Protein AF-A0AA38GZP7-F1 (afdb_monomer_lite)

Secondary structure (DSSP, 8-state):
-HHHHHT--------B--SSS-PBP----------S-EEEEEEEES---HHHHHHHHHHHHHTS-SSPPSS-HHHHHHHHTT-B-TT-PBPPS-EEEEEEEEE-STT-SEE-HHHHHHHHHHHHHHS-SS----TTTEEEEEEE-TT-EETTBTTTBS-EEEE--HHHHSS--EEEEE--HHHH-TT-

Structure (mmCIF, N/CA/C/O backbone):
data_AF-A0AA38GZP7-F1
#
_entry.id   AF-A0AA38GZP7-F1
#
loop_
_atom_site.group_PDB
_atom_site.id
_atom_site.type_symbol
_atom_site.label_atom_id
_atom_site.label_alt_id
_atom_site.label_comp_id
_atom_site.label_asym_id
_atom_site.label_entity_id
_atom_site.label_seq_id
_atom_site.pdbx_PDB_ins_code
_atom_site.Cartn_x
_atom_site.Cartn_y
_atom_site.Cartn_z
_atom_site.occupancy
_atom_site.B_iso_or_equiv
_atom_site.auth_seq_id
_atom_site.auth_comp_id
_atom_site.auth_asym_id
_atom_site.auth_atom_id
_atom_site.pdbx_PDB_model_num
ATOM 1 N N . VAL A 1 1 ? 6.590 -0.208 5.709 1.00 33.38 1 VAL A N 1
ATOM 2 C CA . VAL A 1 1 ? 5.276 -0.502 6.345 1.00 33.38 1 VAL A CA 1
ATOM 3 C C . VAL A 1 1 ? 5.010 0.423 7.527 1.00 33.38 1 VAL A C 1
ATOM 5 O O . VAL A 1 1 ? 4.013 1.123 7.499 1.00 33.38 1 VAL A O 1
ATOM 8 N N . TRP A 1 2 ? 5.918 0.527 8.503 1.00 25.00 2 TRP A N 1
ATOM 9 C CA . TRP A 1 2 ? 5.788 1.461 9.636 1.00 25.00 2 TRP A CA 1
ATOM 10 C C . TRP A 1 2 ? 5.596 2.936 9.229 1.00 25.00 2 TRP A C 1
ATOM 12 O O . TRP A 1 2 ? 4.743 3.620 9.783 1.00 25.00 2 TRP A O 1
ATOM 22 N N . THR A 1 3 ? 6.296 3.403 8.193 1.00 29.34 3 THR A N 1
ATOM 23 C CA . THR A 1 3 ? 6.154 4.755 7.612 1.00 29.34 3 THR A CA 1
ATOM 24 C C . THR A 1 3 ? 4.902 4.946 6.757 1.00 29.34 3 THR A C 1
ATOM 26 O O . THR A 1 3 ? 4.406 6.062 6.633 1.00 29.34 3 THR A O 1
ATOM 29 N N . PHE A 1 4 ? 4.336 3.865 6.214 1.00 33.84 4 PHE A N 1
ATOM 30 C CA . PHE A 1 4 ? 3.089 3.929 5.449 1.00 33.84 4 PHE A CA 1
ATOM 31 C C . PHE A 1 4 ? 1.923 4.371 6.332 1.00 33.84 4 PHE A C 1
ATOM 33 O O . PHE A 1 4 ? 1.061 5.132 5.911 1.00 33.84 4 PHE A O 1
ATOM 40 N N . PHE A 1 5 ? 1.968 3.945 7.593 1.00 34.72 5 PHE A N 1
ATOM 41 C CA . PHE A 1 5 ? 0.988 4.284 8.606 1.00 34.72 5 PHE A CA 1
ATOM 42 C C . PHE A 1 5 ? 1.241 5.615 9.328 1.00 34.72 5 PHE A C 1
ATOM 44 O O . PHE A 1 5 ? 0.329 6.175 9.933 1.00 34.72 5 PHE A O 1
ATOM 51 N N . GLN A 1 6 ? 2.462 6.149 9.243 1.00 31.92 6 GLN A N 1
ATOM 52 C CA . GLN A 1 6 ? 2.796 7.475 9.770 1.00 31.92 6 GLN A CA 1
ATOM 53 C C . GLN A 1 6 ? 2.376 8.608 8.825 1.00 31.92 6 GLN A C 1
ATOM 55 O O . GLN A 1 6 ? 2.119 9.705 9.305 1.00 31.92 6 GLN A O 1
ATOM 60 N N . ASN A 1 7 ? 2.197 8.320 7.532 1.00 28.78 7 ASN A N 1
ATOM 61 C CA . ASN A 1 7 ? 1.679 9.266 6.538 1.00 28.78 7 ASN A CA 1
ATOM 62 C C . ASN A 1 7 ? 0.145 9.195 6.363 1.00 28.78 7 ASN A C 1
ATOM 64 O O . ASN A 1 7 ? -0.384 9.631 5.338 1.00 28.78 7 ASN A O 1
ATOM 68 N N . PHE A 1 8 ? -0.582 8.668 7.361 1.00 33.81 8 PHE A N 1
ATOM 69 C CA . PHE A 1 8 ? -2.034 8.867 7.488 1.00 33.81 8 PHE A CA 1
ATOM 70 C C . PHE A 1 8 ? -2.283 10.269 8.012 1.00 33.81 8 PHE A C 1
ATOM 72 O O . PHE A 1 8 ? -2.612 10.506 9.176 1.00 33.81 8 PHE A O 1
ATOM 79 N N . ASP A 1 9 ? -2.060 11.211 7.122 1.00 33.09 9 ASP A N 1
ATOM 80 C CA . ASP A 1 9 ? -2.298 12.593 7.404 1.00 33.09 9 ASP A CA 1
ATOM 81 C C . ASP A 1 9 ? -3.789 12.882 7.195 1.00 33.09 9 ASP A C 1
ATOM 83 O O . ASP A 1 9 ? -4.351 12.678 6.119 1.00 33.09 9 ASP A O 1
ATOM 87 N N . HIS A 1 10 ? -4.382 13.393 8.279 1.00 45.69 10 HIS A N 1
ATOM 88 C CA . HIS A 1 10 ? -5.507 14.325 8.296 1.00 45.69 10 HIS A CA 1
ATOM 89 C C . HIS A 1 10 ? -6.938 13.843 8.580 1.00 45.69 10 HIS A C 1
ATOM 91 O O . HIS A 1 10 ? -7.855 14.039 7.784 1.00 45.69 10 HIS A O 1
ATOM 97 N N . CYS A 1 11 ? -7.170 13.448 9.841 1.00 38.03 11 CYS A N 1
ATOM 98 C CA . CYS A 1 11 ? -8.402 13.783 10.558 1.00 38.03 11 CYS A CA 1
ATOM 99 C C . CYS A 1 11 ? -8.223 13.908 12.089 1.00 38.03 11 CYS A C 1
ATOM 101 O O . CYS A 1 11 ? -7.552 13.116 12.738 1.00 38.03 11 CYS A O 1
ATOM 103 N N . GLY A 1 12 ? -8.894 14.912 12.658 1.00 37.28 12 GLY A N 1
ATOM 104 C CA . GLY A 1 12 ? -9.071 15.117 14.094 1.00 37.28 12 GLY A CA 1
ATOM 105 C C . GLY A 1 12 ? -8.182 16.209 14.699 1.00 37.28 12 GLY A C 1
ATOM 106 O O . GLY A 1 12 ? -6.976 16.260 14.475 1.00 37.28 12 GLY A O 1
ATOM 107 N N . ARG A 1 13 ? -8.778 17.083 15.525 1.00 38.91 13 ARG A N 1
ATOM 108 C CA . ARG A 1 13 ? -8.020 17.870 16.510 1.00 38.91 13 ARG A CA 1
ATOM 109 C C . ARG A 1 13 ? -7.558 16.909 17.599 1.00 38.91 13 ARG A C 1
ATOM 111 O O . ARG A 1 13 ? -8.211 16.791 18.630 1.00 38.91 13 ARG A O 1
ATOM 118 N N . PHE A 1 14 ? -6.467 16.202 17.352 1.00 43.34 14 PHE A N 1
ATOM 119 C CA . PHE A 1 14 ? -5.842 15.363 18.360 1.00 43.34 14 PHE A CA 1
ATOM 120 C C . PHE A 1 14 ? -4.418 15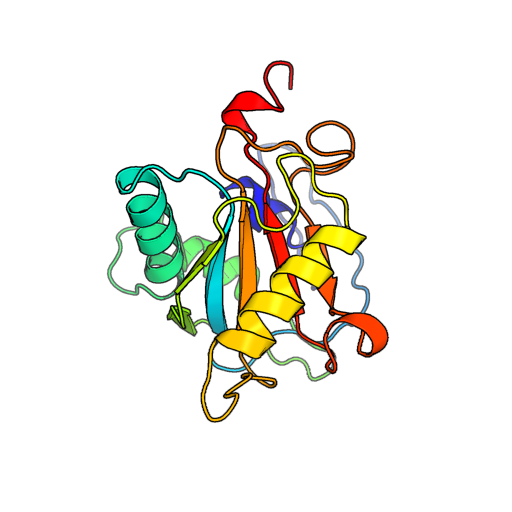.829 18.595 1.00 43.34 14 PHE A C 1
ATOM 122 O O . PHE A 1 14 ? -3.575 15.842 17.704 1.00 43.34 14 PHE A O 1
ATOM 129 N N . PHE A 1 15 ? -4.178 16.229 19.835 1.00 41.22 15 PHE A N 1
ATOM 130 C CA . PHE A 1 15 ? -2.858 16.491 20.363 1.00 41.22 15 PHE A CA 1
ATOM 131 C C . PHE A 1 15 ? -2.116 15.153 20.459 1.00 41.22 15 PHE A C 1
ATOM 133 O O . PHE A 1 15 ? -2.367 14.362 21.367 1.00 41.22 15 PHE A O 1
ATOM 140 N N . LYS A 1 16 ? -1.231 14.864 19.502 1.00 43.03 16 LYS A N 1
ATOM 141 C CA . LYS A 1 16 ? -0.377 13.674 19.552 1.00 43.03 16 LYS A CA 1
ATOM 142 C C . LYS A 1 16 ? 0.976 14.060 20.142 1.00 43.03 16 LYS A C 1
ATOM 144 O O . LYS A 1 16 ? 1.674 14.894 19.574 1.00 43.03 16 LYS A O 1
ATOM 149 N N . LYS A 1 17 ? 1.351 13.441 21.265 1.00 35.81 17 LYS A N 1
ATOM 150 C CA . LYS A 1 17 ? 2.723 13.489 21.784 1.00 35.81 17 LYS A CA 1
ATOM 151 C C . LYS A 1 17 ? 3.547 12.473 20.991 1.00 35.81 17 LYS A C 1
ATOM 153 O O . LYS A 1 17 ? 3.380 11.268 21.178 1.00 35.81 17 LYS A O 1
ATOM 158 N N . ILE A 1 18 ? 4.361 12.938 20.049 1.00 41.75 18 ILE A N 1
ATOM 159 C CA . ILE A 1 18 ? 5.283 12.084 19.288 1.00 41.75 18 ILE A CA 1
ATOM 160 C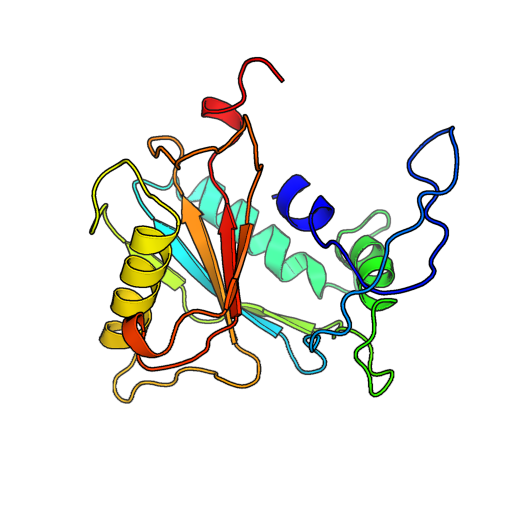 C . ILE A 1 18 ? 6.673 12.289 19.895 1.00 41.75 18 ILE A C 1
ATOM 162 O O . ILE A 1 18 ? 7.461 13.088 19.412 1.00 41.75 18 ILE A O 1
ATOM 166 N N . GLY A 1 19 ? 6.953 11.598 21.002 1.00 48.72 19 GLY A N 1
ATOM 167 C CA . GLY A 1 19 ? 8.227 11.721 21.719 1.00 48.72 19 GLY A CA 1
ATOM 168 C C . GLY A 1 19 ? 8.244 12.796 22.821 1.00 48.72 19 GLY A C 1
ATOM 169 O O . GLY A 1 19 ? 7.184 13.190 23.315 1.00 48.72 19 GLY A O 1
ATOM 170 N N . PRO A 1 20 ? 9.436 13.223 23.286 1.00 39.47 20 PRO A N 1
ATOM 171 C CA . PRO A 1 20 ? 9.576 14.124 24.434 1.00 39.47 20 PRO A CA 1
ATOM 172 C C . PRO A 1 20 ? 9.099 15.562 24.191 1.00 39.47 20 PRO A C 1
ATOM 174 O O . PRO A 1 20 ? 8.930 16.294 25.163 1.00 39.47 20 PRO A O 1
ATOM 177 N N . SER A 1 21 ? 8.872 15.968 22.941 1.00 42.91 21 SER A N 1
ATOM 178 C CA . SER A 1 21 ? 8.528 17.342 22.568 1.00 42.91 21 SER A CA 1
ATOM 179 C C . SER A 1 21 ? 7.201 17.461 21.804 1.00 42.91 21 SER A C 1
ATOM 181 O O . SER A 1 21 ? 6.684 16.498 21.243 1.00 42.91 21 SER A O 1
ATOM 183 N N . ASP A 1 22 ? 6.667 18.677 21.919 1.00 41.75 22 ASP A N 1
ATOM 184 C CA . ASP A 1 22 ? 5.365 19.282 21.616 1.00 41.75 22 ASP A CA 1
ATOM 185 C C . ASP A 1 22 ? 4.333 18.623 20.684 1.00 41.75 22 ASP A C 1
ATOM 187 O O . ASP A 1 22 ? 4.594 17.875 19.746 1.00 41.75 22 ASP A O 1
ATOM 191 N N . LEU A 1 23 ? 3.082 18.982 20.981 1.00 43.56 23 LEU A N 1
ATOM 192 C CA . LEU A 1 23 ? 1.866 18.517 20.332 1.00 43.56 23 LEU A CA 1
ATOM 193 C C . LEU A 1 23 ? 1.778 19.032 18.886 1.00 43.56 23 LEU A C 1
ATOM 195 O O . LEU A 1 23 ? 1.709 20.238 18.654 1.00 43.56 23 LEU A O 1
ATOM 199 N N . VAL A 1 24 ? 1.703 18.122 17.915 1.00 47.66 24 VAL A N 1
ATOM 200 C CA . VAL A 1 24 ? 1.558 18.479 16.493 1.00 47.66 24 VAL A CA 1
ATOM 201 C C . VAL A 1 24 ? 0.078 18.637 16.127 1.00 47.66 24 VAL A C 1
ATOM 203 O O . VAL A 1 24 ? -0.737 17.758 16.411 1.00 47.66 24 VAL A O 1
ATOM 206 N N . TYR A 1 25 ? -0.274 19.759 15.490 1.00 41.38 25 TYR A N 1
ATOM 207 C CA . TYR A 1 25 ? -1.614 20.031 14.961 1.00 41.38 25 TYR A CA 1
ATOM 208 C C . TYR A 1 25 ? -1.747 19.531 13.517 1.00 41.38 25 TYR A C 1
ATOM 210 O O . TYR A 1 25 ? -0.992 19.945 12.642 1.00 41.38 25 TYR A O 1
ATOM 218 N N . VAL A 1 26 ? -2.750 18.692 13.260 1.00 49.25 26 VAL A N 1
ATOM 219 C CA . VAL A 1 26 ? -3.003 18.037 11.967 1.00 49.25 26 VAL A CA 1
ATOM 220 C C . VAL A 1 26 ? -4.278 18.666 11.344 1.00 49.25 26 VAL A C 1
ATOM 222 O O . VAL A 1 26 ? -5.384 18.493 11.859 1.00 49.25 26 VAL A O 1
ATOM 225 N N . LYS A 1 27 ? -4.149 19.462 10.261 1.00 41.81 27 LYS A N 1
ATOM 226 C CA . LYS A 1 27 ? -5.232 20.190 9.531 1.00 41.81 27 LYS A CA 1
ATOM 227 C C . LYS A 1 27 ? -6.129 19.308 8.632 1.00 41.81 27 LYS A C 1
ATOM 229 O O . LYS A 1 27 ? -5.760 18.952 7.524 1.00 41.81 27 LYS A O 1
ATOM 234 N N . CYS A 1 28 ? -7.350 18.996 9.063 1.00 52.84 28 CYS A N 1
ATOM 235 C CA . CYS A 1 28 ? -8.275 18.132 8.308 1.00 52.84 28 CYS A CA 1
ATOM 236 C C . CYS A 1 28 ? -8.735 18.715 6.949 1.00 52.84 28 CYS A C 1
ATOM 238 O O . CYS A 1 28 ? -9.167 19.865 6.887 1.00 52.84 28 CYS A O 1
ATOM 240 N N . HIS A 1 29 ? -8.737 17.886 5.894 1.00 54.97 29 HIS A N 1
ATOM 241 C CA . HIS A 1 29 ? -9.229 18.227 4.545 1.00 54.97 29 HIS A CA 1
ATOM 242 C C . HIS A 1 29 ? -10.639 17.674 4.228 1.00 54.97 29 HIS A C 1
ATOM 244 O O . HIS A 1 29 ? -11.098 17.768 3.093 1.00 54.97 29 HIS A O 1
ATOM 250 N N . MET A 1 30 ? -11.346 17.125 5.228 1.00 59.22 30 MET A N 1
ATOM 251 C CA . MET A 1 30 ? -12.756 16.692 5.165 1.00 59.22 30 MET A CA 1
ATOM 252 C C . MET A 1 30 ? -13.101 15.621 4.106 1.00 59.22 30 MET A C 1
ATOM 254 O O . MET A 1 30 ? -14.240 15.566 3.640 1.00 59.22 30 MET A O 1
ATOM 258 N N . GLY A 1 31 ? -12.153 14.763 3.726 1.00 63.59 31 GLY A N 1
ATOM 259 C CA . GLY A 1 31 ? -12.420 13.624 2.841 1.00 63.59 31 GLY A CA 1
ATOM 260 C C . GLY A 1 31 ? -13.219 12.496 3.521 1.00 63.59 31 GLY A C 1
ATOM 261 O O . GLY A 1 31 ? -13.291 12.446 4.752 1.00 63.59 31 GLY A O 1
ATOM 262 N N . PRO A 1 32 ? -13.830 11.581 2.744 1.00 71.88 32 PRO A N 1
ATOM 263 C CA . PRO A 1 32 ? -14.448 10.374 3.289 1.00 71.88 32 PRO A CA 1
ATOM 264 C C . PRO A 1 32 ? -13.399 9.476 3.961 1.00 71.88 32 PRO A C 1
ATOM 266 O O . PRO A 1 32 ? -12.264 9.385 3.493 1.00 71.88 32 PRO A O 1
ATOM 269 N N . VAL A 1 33 ? -13.788 8.784 5.036 1.00 76.69 33 VAL A N 1
ATOM 270 C CA . VAL A 1 33 ? -12.950 7.771 5.702 1.00 76.69 33 VAL A CA 1
ATOM 271 C C . VAL A 1 33 ? -13.583 6.385 5.580 1.00 76.69 33 VAL A C 1
ATOM 273 O O . VAL A 1 33 ? -14.784 6.257 5.340 1.00 76.69 33 VAL A O 1
ATOM 276 N N . LEU A 1 34 ? -12.780 5.334 5.750 1.00 83.94 34 LEU A N 1
ATOM 277 C CA . LEU A 1 34 ? -13.244 3.950 5.639 1.00 83.94 34 LEU A CA 1
ATOM 278 C C . LEU A 1 34 ? -13.941 3.515 6.936 1.00 83.94 34 LEU A C 1
ATOM 280 O O . LEU A 1 34 ? -13.304 3.104 7.907 1.00 83.94 34 LEU A O 1
ATOM 284 N N . THR A 1 35 ? -15.262 3.675 6.962 1.00 83.81 35 THR A N 1
ATOM 285 C CA . THR A 1 35 ? -16.107 3.438 8.148 1.00 83.81 35 THR A CA 1
ATOM 286 C C . THR A 1 35 ? -16.710 2.030 8.194 1.00 83.81 35 THR A C 1
ATOM 288 O O . THR A 1 35 ? -17.101 1.573 9.268 1.00 83.81 35 THR A O 1
ATOM 291 N N . GLY A 1 36 ? -16.774 1.337 7.051 1.00 84.81 36 GLY A N 1
ATOM 292 C CA . GLY A 1 36 ? -17.116 -0.085 6.943 1.00 84.81 36 GLY A CA 1
ATOM 293 C C . GLY A 1 36 ? -15.895 -0.993 7.099 1.00 84.81 36 GLY A C 1
ATOM 294 O O . GLY A 1 36 ? -14.778 -0.510 7.272 1.00 84.81 36 GLY A O 1
ATOM 295 N N . ASP A 1 37 ? -16.106 -2.310 7.054 1.00 89.75 37 ASP A N 1
ATOM 296 C CA . ASP A 1 37 ? -15.010 -3.287 7.003 1.00 89.75 37 ASP A CA 1
ATOM 297 C C . ASP A 1 37 ? -14.029 -2.921 5.885 1.00 89.75 37 ASP A C 1
ATOM 299 O O . ASP A 1 37 ? -14.441 -2.702 4.754 1.00 89.75 37 ASP A O 1
ATOM 303 N N . ILE A 1 38 ? -12.742 -2.812 6.206 1.00 91.44 38 ILE A N 1
ATOM 304 C CA . ILE A 1 38 ? -11.705 -2.382 5.267 1.00 91.44 38 ILE A CA 1
ATOM 305 C C . ILE A 1 38 ? -11.139 -3.625 4.592 1.00 91.44 38 ILE A C 1
ATOM 307 O O . ILE A 1 38 ? -10.463 -4.422 5.242 1.00 91.44 38 ILE A O 1
ATOM 311 N N . ILE A 1 39 ? -11.374 -3.780 3.293 1.00 93.38 39 ILE A N 1
ATOM 312 C CA . ILE A 1 39 ? -10.843 -4.900 2.513 1.00 93.38 39 ILE A CA 1
ATOM 313 C C . ILE A 1 39 ? -9.589 -4.425 1.783 1.00 93.38 39 ILE A C 1
ATOM 315 O O . ILE A 1 39 ? -9.654 -3.598 0.877 1.00 93.38 39 ILE A O 1
ATOM 319 N N . VAL A 1 40 ? -8.424 -4.932 2.178 1.00 94.69 40 VAL A N 1
ATOM 320 C CA . VAL A 1 40 ? -7.143 -4.553 1.568 1.00 94.69 40 VAL A CA 1
ATOM 321 C C . VAL A 1 40 ? -6.787 -5.551 0.474 1.00 94.69 40 VAL A C 1
ATOM 323 O O . VAL A 1 40 ? -6.420 -6.690 0.759 1.00 94.69 40 VAL A O 1
ATOM 326 N N . HIS A 1 41 ? -6.866 -5.111 -0.779 1.00 94.25 41 HIS A N 1
ATOM 327 C CA . HIS A 1 41 ? -6.368 -5.843 -1.938 1.00 94.25 41 HIS A CA 1
ATOM 328 C C . HIS A 1 41 ? -4.896 -5.504 -2.153 1.00 94.25 41 HIS A C 1
ATOM 330 O O . HIS A 1 41 ? -4.550 -4.336 -2.332 1.00 94.25 41 HIS A O 1
ATOM 336 N N . VAL A 1 42 ? -4.017 -6.504 -2.140 1.00 96.62 42 VAL A N 1
ATOM 337 C CA . VAL A 1 42 ? -2.567 -6.276 -2.216 1.00 96.62 42 VAL A CA 1
ATOM 338 C C . VAL A 1 42 ? -2.057 -6.580 -3.616 1.00 96.62 42 VAL A C 1
ATOM 340 O O . VAL A 1 42 ? -2.326 -7.647 -4.158 1.00 96.62 42 VAL A O 1
ATOM 343 N N . ILE A 1 43 ? -1.290 -5.661 -4.195 1.00 96.69 43 ILE A N 1
ATOM 344 C CA . ILE A 1 43 ? -0.622 -5.839 -5.484 1.00 96.69 43 ILE A CA 1
ATOM 345 C C . ILE A 1 43 ? 0.884 -5.909 -5.229 1.00 96.69 43 ILE A C 1
ATOM 347 O O . ILE A 1 43 ? 1.507 -4.922 -4.837 1.00 96.69 43 ILE A O 1
ATOM 351 N N . TRP A 1 44 ? 1.463 -7.082 -5.454 1.00 97.31 44 TRP A N 1
ATOM 352 C CA . TRP A 1 44 ? 2.893 -7.352 -5.356 1.00 97.31 44 TRP A CA 1
ATOM 353 C C . TRP A 1 44 ? 3.555 -7.054 -6.700 1.00 97.31 44 TRP A C 1
ATOM 355 O O . TRP A 1 44 ? 3.538 -7.900 -7.593 1.00 97.31 44 TRP A O 1
ATOM 365 N N . TYR A 1 45 ? 4.116 -5.856 -6.847 1.00 97.19 45 TYR A N 1
ATOM 366 C CA . TYR A 1 45 ? 4.760 -5.430 -8.087 1.00 97.19 45 TYR A CA 1
ATOM 367 C C . TYR A 1 45 ? 6.265 -5.700 -8.052 1.00 97.19 45 TYR A C 1
ATOM 369 O O . TYR A 1 45 ? 6.961 -5.201 -7.161 1.00 97.19 45 TYR A O 1
ATOM 377 N N . GLY A 1 46 ? 6.749 -6.456 -9.034 1.00 96.62 46 GLY A N 1
ATOM 378 C CA . GLY A 1 46 ? 8.135 -6.895 -9.169 1.00 96.62 46 GLY A CA 1
ATOM 379 C C . GLY A 1 46 ? 8.461 -8.171 -8.384 1.00 96.62 46 GLY A C 1
ATOM 380 O O . GLY A 1 46 ? 7.577 -8.893 -7.910 1.00 96.62 46 GLY A O 1
ATOM 381 N N . ASN A 1 47 ? 9.753 -8.466 -8.239 1.00 96.38 47 ASN A N 1
ATOM 382 C CA . ASN A 1 47 ? 10.238 -9.715 -7.661 1.00 96.38 47 ASN A CA 1
ATOM 383 C C . ASN A 1 47 ? 10.252 -9.675 -6.128 1.00 96.38 47 ASN A C 1
ATOM 385 O O . ASN A 1 47 ? 11.165 -9.154 -5.487 1.00 96.38 47 ASN A O 1
ATOM 389 N N . TRP A 1 48 ? 9.220 -10.254 -5.526 1.00 95.62 48 TRP A N 1
ATOM 390 C CA . TRP A 1 48 ? 9.032 -10.262 -4.080 1.00 95.62 48 TRP A CA 1
ATOM 391 C C . TRP A 1 48 ? 9.483 -11.566 -3.425 1.00 95.62 48 TRP A C 1
ATOM 393 O O . TRP A 1 48 ? 8.968 -12.641 -3.735 1.00 95.62 48 TRP A O 1
ATOM 403 N N . ASN A 1 49 ? 10.321 -11.446 -2.392 1.00 94.44 49 ASN A N 1
ATOM 404 C CA . ASN A 1 49 ? 10.622 -12.552 -1.488 1.00 94.44 49 ASN A CA 1
ATOM 405 C C . ASN A 1 49 ? 9.337 -13.023 -0.755 1.00 94.44 49 ASN A C 1
ATOM 407 O O . ASN A 1 49 ? 8.672 -12.197 -0.114 1.00 94.44 49 ASN A O 1
ATOM 411 N N . PRO A 1 50 ? 8.994 -14.329 -0.782 1.00 96.00 50 PRO A N 1
ATOM 412 C CA . PRO A 1 50 ? 7.819 -14.867 -0.091 1.00 96.00 50 PRO A CA 1
ATOM 413 C C . PRO A 1 50 ? 7.765 -14.560 1.414 1.00 96.00 50 PRO A C 1
ATOM 415 O O . PRO A 1 50 ? 6.683 -14.305 1.946 1.00 96.00 50 PRO A O 1
ATOM 418 N N . ASN A 1 51 ? 8.914 -14.513 2.096 1.00 96.38 51 ASN A N 1
ATOM 419 C CA . ASN A 1 51 ? 8.988 -14.173 3.520 1.00 96.38 51 ASN A CA 1
ATOM 420 C C . ASN A 1 51 ? 8.561 -12.722 3.770 1.00 96.38 51 ASN A C 1
ATOM 422 O O . ASN A 1 51 ? 7.799 -12.460 4.698 1.00 96.38 51 ASN A O 1
ATOM 426 N N . ASN A 1 52 ? 8.970 -11.790 2.906 1.00 94.19 52 ASN A N 1
ATOM 427 C CA . ASN A 1 52 ? 8.567 -10.388 3.018 1.00 94.19 52 ASN A CA 1
ATOM 428 C C . ASN A 1 52 ? 7.062 -10.223 2.768 1.00 94.19 52 ASN A C 1
ATOM 430 O O . ASN A 1 52 ? 6.402 -9.497 3.511 1.00 94.19 52 ASN A O 1
ATOM 434 N N . LYS A 1 53 ? 6.496 -10.947 1.786 1.00 95.94 53 LYS A N 1
ATOM 435 C CA . LYS A 1 53 ? 5.038 -10.969 1.571 1.00 95.94 53 LYS A CA 1
ATOM 436 C C . LYS A 1 53 ? 4.304 -11.443 2.824 1.00 95.94 53 LYS A C 1
ATOM 438 O O . LYS A 1 53 ? 3.332 -10.818 3.238 1.00 95.94 53 LYS A O 1
ATOM 443 N N . ARG A 1 54 ? 4.783 -12.527 3.446 1.00 97.12 54 ARG A N 1
ATOM 444 C CA . ARG A 1 54 ? 4.200 -13.076 4.677 1.00 97.12 54 ARG A CA 1
ATOM 445 C C . ARG A 1 54 ? 4.233 -12.066 5.821 1.00 97.12 54 ARG A C 1
ATOM 447 O O . ARG A 1 54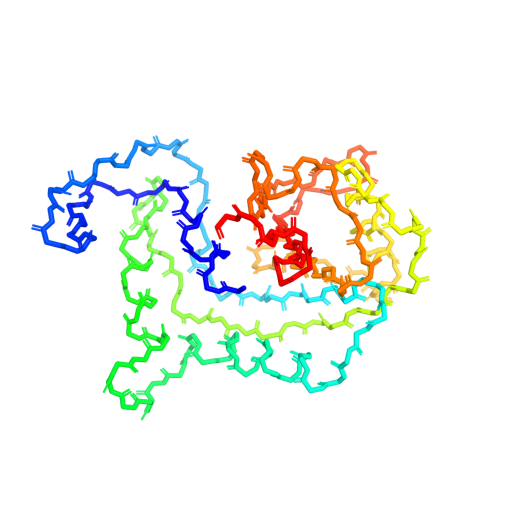 ? 3.188 -11.808 6.398 1.00 97.12 54 ARG A O 1
ATOM 454 N N . ILE A 1 55 ? 5.380 -11.440 6.084 1.00 96.44 55 ILE A N 1
ATOM 455 C CA . ILE A 1 55 ? 5.523 -10.431 7.149 1.00 96.44 55 ILE A CA 1
ATOM 456 C C . ILE A 1 55 ? 4.529 -9.280 6.960 1.00 96.44 55 ILE A C 1
ATOM 458 O O . ILE A 1 55 ? 3.894 -8.836 7.914 1.00 96.44 55 ILE A O 1
ATOM 462 N N . ILE A 1 56 ? 4.371 -8.795 5.727 1.00 95.88 56 ILE A N 1
ATOM 463 C CA . ILE A 1 56 ? 3.443 -7.702 5.425 1.00 95.88 56 ILE A CA 1
ATOM 464 C C . ILE A 1 56 ? 1.988 -8.141 5.626 1.00 95.88 56 ILE A C 1
ATOM 466 O O . ILE A 1 56 ? 1.198 -7.383 6.184 1.00 95.88 56 ILE A O 1
ATOM 470 N N . LYS A 1 57 ? 1.626 -9.360 5.218 1.00 96.81 57 LYS A N 1
ATOM 471 C CA . LYS A 1 57 ? 0.285 -9.905 5.463 1.00 96.81 57 LYS A CA 1
ATOM 472 C C . LYS A 1 57 ? -0.006 -10.092 6.944 1.00 96.81 57 LYS A C 1
ATOM 474 O O . LYS A 1 57 ? -1.065 -9.669 7.397 1.00 96.81 57 LYS A O 1
ATOM 479 N N . ASP A 1 58 ? 0.938 -10.654 7.691 1.00 96.44 58 ASP A N 1
ATOM 480 C CA . ASP A 1 58 ? 0.822 -10.835 9.138 1.00 96.44 58 ASP A CA 1
ATOM 481 C C . ASP A 1 58 ? 0.645 -9.473 9.829 1.00 96.44 58 ASP A C 1
ATOM 483 O O . ASP A 1 58 ? -0.218 -9.320 10.693 1.00 96.44 58 ASP A O 1
ATOM 487 N N . PHE A 1 59 ? 1.373 -8.443 9.379 1.00 96.00 59 PHE A N 1
ATOM 488 C CA . PHE A 1 59 ? 1.162 -7.071 9.835 1.00 96.00 59 PHE A CA 1
ATOM 489 C C . PHE A 1 59 ? -0.270 -6.583 9.547 1.00 96.00 59 PHE A C 1
ATOM 491 O O . PHE A 1 59 ? -0.931 -6.090 10.460 1.00 96.00 59 PHE A O 1
ATOM 498 N N . LEU A 1 60 ? -0.769 -6.721 8.312 1.00 95.94 60 LEU A N 1
ATOM 499 C CA . LEU A 1 60 ? -2.113 -6.252 7.938 1.00 95.94 60 LEU A CA 1
ATOM 500 C C . LEU A 1 60 ? -3.208 -6.956 8.752 1.00 95.94 60 LEU A C 1
ATOM 502 O O . LEU A 1 60 ? -4.131 -6.302 9.232 1.00 95.94 60 LEU A O 1
ATOM 506 N N . LEU A 1 61 ? -3.075 -8.265 8.969 1.00 95.38 61 LEU A N 1
ATOM 507 C CA . LEU A 1 61 ? -4.001 -9.047 9.791 1.00 95.38 61 LEU A CA 1
ATOM 508 C C . LEU A 1 61 ? -3.933 -8.655 11.275 1.00 95.38 61 LEU A C 1
ATOM 510 O O . LEU A 1 61 ? -4.959 -8.625 11.954 1.00 95.38 61 LEU A O 1
ATOM 514 N N . SER A 1 62 ? -2.752 -8.281 11.777 1.00 96.44 62 SER A N 1
ATOM 515 C CA . SER A 1 62 ? -2.570 -7.869 13.175 1.00 96.44 62 SER A CA 1
ATOM 516 C C . SER A 1 62 ? -3.287 -6.562 13.547 1.00 96.44 62 SER A C 1
ATOM 518 O O . SER A 1 62 ? -3.465 -6.287 14.734 1.00 96.44 62 SER A O 1
ATOM 520 N N . ILE A 1 63 ? -3.747 -5.777 12.563 1.00 95.44 63 ILE A N 1
ATOM 521 C CA . ILE A 1 63 ? -4.553 -4.565 12.789 1.00 95.44 63 ILE A CA 1
ATOM 522 C C . ILE A 1 63 ? -5.880 -4.906 13.488 1.00 95.44 63 ILE A C 1
ATOM 524 O O . ILE A 1 63 ? -6.306 -4.187 14.394 1.00 95.44 63 ILE A O 1
ATOM 528 N N . SER A 1 64 ? -6.504 -6.021 13.099 1.00 95.25 64 SER A N 1
ATOM 529 C CA . SER A 1 64 ? -7.799 -6.481 13.622 1.00 95.25 64 SER A CA 1
ATOM 530 C C . SER A 1 64 ? -7.675 -7.421 14.823 1.00 95.25 64 SER A C 1
ATOM 532 O O . SER A 1 64 ? -8.689 -7.798 15.414 1.00 95.25 64 SER A O 1
ATOM 534 N N . GLU A 1 65 ? -6.455 -7.823 15.189 1.00 94.25 65 GLU A N 1
ATOM 535 C CA . GLU A 1 65 ? -6.217 -8.803 16.248 1.00 94.25 65 GLU A CA 1
ATOM 536 C C . GLU A 1 65 ? -6.562 -8.227 17.630 1.00 94.25 65 GLU A C 1
ATOM 538 O O . GLU A 1 65 ? -6.171 -7.118 17.993 1.00 94.25 65 GLU A O 1
ATOM 543 N N . THR A 1 66 ? -7.288 -8.995 18.437 1.00 91.06 66 THR A N 1
ATOM 544 C CA . THR A 1 66 ? -7.796 -8.557 19.748 1.00 91.06 66 THR A CA 1
ATOM 545 C C . THR A 1 66 ? -7.053 -9.179 20.925 1.00 91.06 66 THR A C 1
ATOM 547 O O . THR A 1 66 ? -7.183 -8.687 22.044 1.00 91.06 66 THR A O 1
ATOM 550 N N . ARG A 1 67 ? -6.276 -10.242 20.691 1.00 92.94 67 ARG A N 1
ATOM 551 C CA . ARG A 1 67 ? -5.605 -11.038 21.729 1.00 92.94 67 ARG A CA 1
ATOM 552 C C . ARG A 1 67 ? -4.114 -10.745 21.871 1.00 92.94 67 ARG A C 1
ATOM 554 O O . ARG A 1 67 ? -3.481 -11.293 22.768 1.00 92.94 67 ARG A O 1
ATOM 561 N N . SER A 1 68 ? -3.548 -9.906 21.006 1.00 91.69 68 SER A N 1
ATOM 562 C CA . SER A 1 68 ? -2.130 -9.550 21.073 1.00 91.69 68 SER A CA 1
ATOM 563 C C . SER A 1 68 ? -1.812 -8.770 22.355 1.00 91.69 68 SER A C 1
ATOM 565 O O . SER A 1 68 ? -2.529 -7.813 22.662 1.00 91.69 68 SER A O 1
ATOM 567 N N . PRO A 1 69 ? -0.740 -9.130 23.087 1.00 92.31 69 PRO A N 1
ATOM 568 C CA . PRO A 1 69 ? -0.301 -8.372 24.251 1.00 92.31 69 PRO A CA 1
ATOM 569 C C . PRO A 1 69 ? 0.165 -6.969 23.845 1.00 92.31 69 PRO A C 1
ATOM 571 O O . PRO A 1 69 ? 0.633 -6.756 22.727 1.00 92.31 69 PRO A O 1
ATOM 574 N N . SER A 1 70 ? 0.048 -6.014 24.764 1.00 90.56 70 SER A N 1
ATOM 575 C CA . SER A 1 70 ? 0.537 -4.650 24.560 1.00 90.56 70 SER A CA 1
ATOM 576 C C . SER A 1 70 ? 2.070 -4.572 24.655 1.00 90.56 70 SER A C 1
ATOM 578 O O . SER A 1 70 ? 2.648 -5.218 25.534 1.00 90.56 70 SER A O 1
ATOM 580 N N . PRO A 1 71 ? 2.733 -3.745 23.822 1.00 91.81 71 PRO A N 1
ATOM 581 C CA . PRO A 1 71 ? 2.160 -2.931 22.743 1.00 91.81 71 PRO A CA 1
ATOM 582 C C . PRO A 1 71 ? 1.843 -3.758 21.483 1.00 91.81 71 PRO A C 1
ATOM 584 O O . PRO A 1 71 ? 2.601 -4.653 21.114 1.00 91.81 71 PRO A O 1
ATOM 587 N N . SER A 1 72 ? 0.758 -3.421 20.776 1.00 93.56 72 SER A N 1
ATOM 588 C CA . SER A 1 72 ? 0.337 -4.128 19.555 1.00 93.56 72 SER A CA 1
ATOM 589 C C . SER A 1 72 ? -0.097 -3.195 18.420 1.00 93.56 72 SER A C 1
ATOM 591 O O . SER A 1 72 ? -0.425 -2.024 18.630 1.00 93.56 72 SER A O 1
ATOM 593 N N . VAL A 1 73 ? -0.130 -3.725 17.190 1.00 93.75 73 VAL A N 1
ATOM 594 C CA . VAL A 1 73 ? -0.611 -2.990 16.005 1.00 93.75 73 VAL A CA 1
ATOM 595 C C . VAL A 1 73 ? -2.080 -2.599 16.164 1.00 93.75 73 VAL A C 1
ATOM 597 O O . VAL A 1 73 ? -2.446 -1.473 15.835 1.00 93.75 73 VAL A O 1
ATOM 600 N N . SER A 1 74 ? -2.913 -3.473 16.730 1.00 93.62 74 SER A N 1
ATOM 601 C CA . SER A 1 74 ? -4.320 -3.163 16.992 1.00 93.62 74 SER A CA 1
ATOM 602 C C . SER A 1 74 ? -4.507 -2.098 18.074 1.00 93.62 74 SER A C 1
ATOM 604 O O . SER A 1 74 ? -5.429 -1.285 17.985 1.00 93.62 74 SER A O 1
ATOM 606 N N . GLU A 1 75 ? -3.622 -2.032 19.074 1.00 91.06 75 GLU A N 1
ATOM 607 C CA . GLU A 1 75 ? -3.604 -0.938 20.047 1.00 91.06 75 GLU A CA 1
ATOM 608 C C . GLU A 1 75 ? -3.204 0.389 19.400 1.00 91.06 75 GLU A C 1
ATOM 610 O O . GLU A 1 75 ? -3.892 1.393 19.591 1.00 91.06 75 GLU A O 1
ATOM 615 N N . TRP A 1 76 ? -2.167 0.387 18.561 1.00 91.69 76 TRP A N 1
ATOM 616 C CA . TRP A 1 76 ? -1.804 1.553 17.760 1.00 91.69 76 TRP A CA 1
ATOM 617 C C . TRP A 1 76 ? -2.964 1.993 16.839 1.00 91.69 76 TRP A C 1
ATOM 619 O O . TRP A 1 76 ? -3.287 3.185 16.780 1.00 91.69 76 TRP A O 1
ATOM 629 N N . TRP A 1 77 ? -3.682 1.044 16.223 1.00 92.81 77 TRP A N 1
ATOM 630 C CA . TRP A 1 77 ? -4.849 1.309 15.373 1.00 92.81 77 TRP A CA 1
ATOM 631 C C . TRP A 1 77 ? -5.997 1.998 16.120 1.00 92.81 77 TRP A C 1
ATOM 633 O O . TRP A 1 77 ? -6.746 2.759 15.512 1.00 92.81 77 TRP A O 1
ATOM 643 N N . LYS A 1 78 ? -6.125 1.844 17.449 1.00 88.69 78 LYS A N 1
ATOM 644 C CA . LYS A 1 78 ? -7.114 2.609 18.241 1.00 88.69 78 LYS A CA 1
ATOM 645 C C . LYS A 1 78 ? -6.925 4.120 18.092 1.00 88.69 78 LYS A C 1
ATOM 647 O O . LYS A 1 78 ? -7.915 4.844 18.101 1.00 88.69 78 LYS A O 1
ATOM 652 N N . THR A 1 79 ? -5.686 4.580 17.909 1.00 84.44 79 THR A N 1
ATOM 653 C CA . THR A 1 79 ? -5.383 5.994 17.643 1.00 84.44 79 THR A CA 1
ATOM 654 C C . THR A 1 79 ? -5.876 6.401 16.256 1.00 84.44 79 THR A C 1
ATOM 656 O O . THR A 1 79 ? -6.541 7.422 16.116 1.00 84.44 79 THR A O 1
ATOM 659 N N . VAL A 1 80 ? -5.632 5.574 15.234 1.00 85.19 80 VAL A N 1
ATOM 660 C CA . VAL A 1 80 ? -6.135 5.805 13.865 1.00 85.19 80 VAL A CA 1
ATOM 661 C C . VAL A 1 80 ? -7.663 5.833 13.837 1.00 85.19 80 VAL A C 1
ATOM 663 O O . VAL A 1 80 ? -8.275 6.627 13.137 1.00 85.19 80 VAL A O 1
ATOM 666 N N . ARG A 1 81 ? -8.320 5.038 14.677 1.00 87.06 81 ARG A N 1
ATOM 667 C CA . ARG A 1 81 ? -9.781 5.043 14.802 1.00 87.06 81 ARG A CA 1
ATOM 668 C C . ARG A 1 81 ? -10.365 6.296 15.450 1.00 87.06 81 ARG A C 1
ATOM 670 O O . ARG A 1 81 ? -11.584 6.424 15.477 1.00 87.06 81 ARG A O 1
ATOM 677 N N . MET A 1 82 ? -9.555 7.215 15.973 1.00 84.00 82 MET A N 1
ATOM 678 C CA . MET A 1 82 ? -10.047 8.516 16.447 1.00 84.00 82 MET A CA 1
ATOM 679 C C . MET A 1 82 ? -10.375 9.474 15.289 1.00 84.00 82 MET A C 1
ATOM 681 O O . MET A 1 82 ? -11.038 10.488 15.496 1.00 84.00 82 MET A O 1
ATOM 685 N N . TYR A 1 83 ? -9.941 9.139 14.073 1.00 80.81 83 TYR A N 1
ATOM 686 C CA . TYR A 1 83 ? -10.201 9.878 12.846 1.00 80.81 83 TYR A CA 1
ATOM 687 C C . TYR A 1 83 ? -11.640 9.613 12.376 1.00 80.81 83 TYR A C 1
ATOM 689 O O . TYR A 1 83 ? -12.102 8.468 12.401 1.00 80.81 83 TYR A O 1
ATOM 697 N N . THR A 1 84 ? -12.343 10.663 11.936 1.00 78.00 84 THR A N 1
ATOM 698 C CA . THR A 1 84 ? -13.766 10.597 11.556 1.00 78.00 84 THR A CA 1
ATOM 699 C C . THR A 1 84 ? -14.065 11.229 10.200 1.00 78.00 84 THR A C 1
ATOM 701 O O . THR A 1 84 ? -13.427 12.203 9.821 1.00 78.00 84 THR A O 1
ATOM 704 N N . ASP A 1 85 ? -15.089 10.771 9.488 1.00 73.69 85 ASP A N 1
ATOM 705 C CA . ASP A 1 85 ? -15.613 11.529 8.341 1.00 73.69 85 ASP A CA 1
ATOM 706 C C . ASP A 1 85 ? -16.449 12.758 8.769 1.00 73.69 85 ASP A C 1
ATOM 708 O O . ASP A 1 85 ? -16.616 13.065 9.955 1.00 73.69 85 ASP A O 1
ATOM 712 N N . GLN A 1 86 ? -17.019 13.458 7.783 1.00 74.19 86 GLN A N 1
ATOM 713 C CA . GLN A 1 86 ? -17.940 14.582 7.996 1.00 74.19 86 GLN A CA 1
ATOM 714 C C . GLN A 1 86 ? -19.221 14.186 8.755 1.00 74.19 86 GLN A C 1
ATOM 716 O O . GLN A 1 86 ? -19.861 15.038 9.368 1.00 74.19 86 GLN A O 1
ATOM 721 N N . THR A 1 87 ? -19.584 12.900 8.756 1.00 81.38 87 THR A N 1
ATOM 722 C CA . THR A 1 87 ? -20.729 12.355 9.502 1.00 81.38 87 THR A CA 1
ATOM 723 C C . THR A 1 87 ? -20.367 11.950 10.934 1.00 81.38 87 THR A C 1
ATOM 725 O O . THR A 1 87 ? -21.217 11.445 11.666 1.00 81.38 87 THR A O 1
ATOM 728 N N . ARG A 1 88 ? -19.118 12.208 11.359 1.00 82.25 88 ARG A N 1
ATOM 729 C CA . ARG A 1 88 ? -18.528 11.806 12.646 1.00 82.25 88 ARG A CA 1
ATOM 730 C C . ARG A 1 88 ? -18.429 10.292 12.837 1.00 82.25 88 ARG A C 1
ATOM 732 O O . ARG A 1 88 ? -18.317 9.828 13.969 1.00 82.25 88 ARG A O 1
ATOM 739 N N . LYS A 1 89 ? -18.453 9.513 11.755 1.00 83.56 89 LYS A N 1
ATOM 740 C CA . LYS A 1 89 ? -18.190 8.076 11.826 1.00 83.56 89 LYS A CA 1
ATOM 741 C C . LYS A 1 89 ? -16.694 7.823 11.839 1.00 83.56 89 LYS A C 1
ATOM 743 O O . LYS A 1 89 ? -15.956 8.364 11.019 1.00 83.56 89 LYS A O 1
ATOM 748 N N . ASN A 1 90 ? -16.267 6.981 12.768 1.00 85.56 90 ASN A N 1
ATOM 749 C CA . ASN A 1 90 ? -14.871 6.617 12.960 1.00 85.56 90 ASN A CA 1
ATOM 750 C C . ASN A 1 90 ? -14.390 5.619 11.903 1.00 85.56 90 ASN A C 1
ATOM 752 O O . ASN A 1 90 ? -15.177 4.824 11.384 1.00 85.56 90 ASN A O 1
ATOM 756 N N . ILE A 1 91 ? -13.076 5.593 11.669 1.00 87.94 91 ILE A N 1
ATOM 757 C CA . ILE A 1 91 ? -12.434 4.518 10.902 1.00 87.94 91 ILE A CA 1
ATOM 758 C C . ILE A 1 91 ? -12.741 3.153 11.545 1.00 87.94 91 ILE A C 1
ATOM 760 O O . ILE A 1 91 ? -12.749 2.999 12.778 1.00 87.94 91 ILE A O 1
ATOM 764 N N . SER A 1 92 ? -13.002 2.150 10.706 1.00 90.12 92 SER A N 1
ATOM 765 C CA . SER A 1 92 ? -13.299 0.792 11.157 1.00 90.12 92 SER A CA 1
ATOM 766 C C . SER A 1 92 ? -12.116 0.148 11.882 1.00 90.12 92 SER A C 1
ATOM 768 O O . SER A 1 92 ? -10.944 0.385 11.587 1.00 90.12 92 SER A O 1
ATOM 770 N N . LYS A 1 93 ? -12.429 -0.704 12.863 1.00 91.62 93 LYS A N 1
ATOM 771 C CA . LYS A 1 93 ? -11.432 -1.587 13.489 1.00 91.62 93 LYS A CA 1
ATOM 772 C C . LYS A 1 93 ? -11.116 -2.813 12.647 1.00 91.62 93 LYS A C 1
ATOM 774 O O . LYS A 1 93 ? -10.127 -3.473 12.927 1.00 91.62 93 LYS A O 1
ATOM 779 N N . ASN A 1 94 ? -12.008 -3.154 11.724 1.00 93.75 94 ASN A N 1
ATOM 780 C CA . ASN A 1 94 ? -11.947 -4.403 11.002 1.00 93.75 94 ASN A CA 1
ATOM 781 C C . ASN A 1 94 ? -11.252 -4.163 9.669 1.00 93.75 94 ASN A C 1
ATOM 783 O O . ASN A 1 94 ? -11.796 -3.507 8.783 1.00 93.75 94 ASN A O 1
ATOM 787 N N . VAL A 1 95 ? -10.035 -4.672 9.574 1.00 94.25 95 VAL A N 1
ATOM 788 C CA . VAL A 1 95 ? -9.250 -4.808 8.356 1.00 94.25 95 VAL A CA 1
ATOM 789 C C . VAL A 1 95 ? -9.168 -6.289 8.010 1.00 94.25 95 VAL A C 1
ATOM 791 O O . VAL A 1 95 ? -8.775 -7.110 8.843 1.00 94.25 95 VAL A O 1
ATOM 794 N N . VAL A 1 96 ? -9.518 -6.624 6.776 1.00 93.31 96 VAL A N 1
ATOM 795 C CA . VAL A 1 96 ? -9.423 -7.975 6.224 1.00 93.31 96 VAL A CA 1
ATOM 796 C C . VAL A 1 96 ? -8.608 -7.945 4.937 1.00 93.31 96 VAL A C 1
ATOM 798 O O . VAL A 1 96 ? -8.582 -6.945 4.219 1.00 93.31 96 VAL A O 1
ATOM 801 N N . LEU A 1 97 ? -7.921 -9.045 4.642 1.00 93.75 97 LEU A N 1
ATOM 802 C CA . LEU A 1 97 ? -7.225 -9.200 3.370 1.00 93.75 97 LEU A CA 1
ATOM 803 C C . LEU A 1 97 ? -8.223 -9.618 2.289 1.00 93.75 97 LEU A C 1
ATOM 805 O O . LEU A 1 97 ? -8.952 -10.594 2.454 1.00 93.75 97 LEU A O 1
ATOM 809 N N . GLY A 1 98 ? -8.243 -8.862 1.195 1.00 91.75 98 GLY A N 1
ATOM 810 C CA . GLY A 1 98 ? -8.922 -9.237 -0.038 1.00 91.75 98 GLY A CA 1
ATOM 811 C C . GLY A 1 98 ? -7.998 -10.036 -0.958 1.00 91.75 98 GLY A C 1
ATOM 812 O O . GLY A 1 98 ? -7.057 -10.696 -0.520 1.00 91.75 98 GLY A O 1
ATOM 813 N N . SER A 1 99 ? -8.258 -9.947 -2.260 1.00 91.06 99 SER A N 1
ATOM 814 C CA . SER A 1 99 ? -7.425 -10.561 -3.298 1.00 91.06 99 SER A CA 1
ATOM 815 C C . SER A 1 99 ? -5.973 -10.074 -3.272 1.00 91.06 99 SER A C 1
ATOM 817 O O . SER A 1 99 ? -5.699 -8.888 -3.072 1.00 91.06 99 SER A O 1
ATOM 819 N N . GLU A 1 100 ? -5.054 -10.993 -3.563 1.00 93.31 100 GLU A N 1
ATOM 820 C CA . GLU A 1 100 ? -3.646 -10.700 -3.824 1.00 93.31 100 GLU A CA 1
ATOM 821 C C . GLU A 1 100 ? -3.359 -10.811 -5.324 1.00 93.31 100 GLU A C 1
ATOM 823 O O . GLU A 1 100 ? -3.780 -11.764 -5.978 1.00 93.31 100 GLU A O 1
ATOM 828 N N . PHE A 1 101 ? -2.592 -9.865 -5.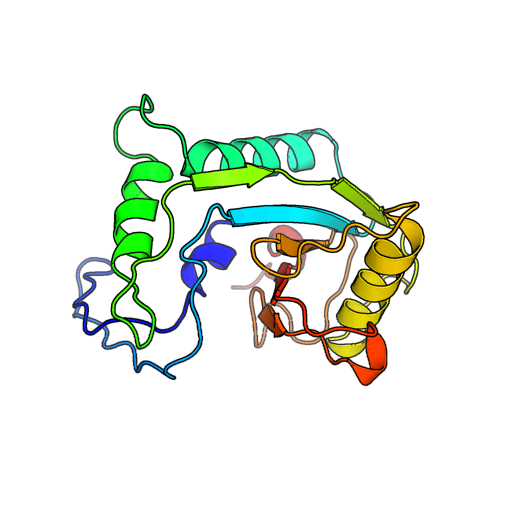856 1.00 93.75 101 PHE A N 1
ATOM 829 C CA . PHE A 1 101 ? -2.183 -9.825 -7.255 1.00 93.75 101 PHE A CA 1
ATOM 830 C C . PHE A 1 101 ? -0.664 -9.839 -7.352 1.00 93.75 101 PHE A C 1
ATOM 832 O O . PHE A 1 101 ? 0.022 -9.218 -6.542 1.00 93.75 101 PHE A O 1
ATOM 839 N N . ILE A 1 102 ? -0.133 -10.546 -8.343 1.00 94.88 102 ILE A N 1
ATOM 840 C CA . ILE A 1 102 ? 1.291 -10.530 -8.676 1.00 94.88 102 ILE A CA 1
ATOM 841 C C . ILE A 1 102 ? 1.415 -9.852 -10.032 1.00 94.88 102 ILE A C 1
ATOM 843 O O . ILE A 1 102 ? 0.766 -10.272 -10.987 1.00 94.88 102 ILE A O 1
ATOM 847 N N . ASP A 1 103 ? 2.230 -8.807 -10.095 1.00 95.56 103 ASP A N 1
ATOM 848 C CA . ASP A 1 103 ? 2.534 -8.090 -11.326 1.00 95.56 103 ASP A CA 1
ATOM 849 C C . ASP A 1 103 ? 4.043 -8.174 -11.584 1.00 95.56 103 ASP A C 1
ATOM 851 O O . ASP A 1 103 ? 4.849 -7.601 -10.846 1.00 95.56 103 ASP A O 1
ATOM 855 N N . ASP A 1 104 ? 4.418 -8.938 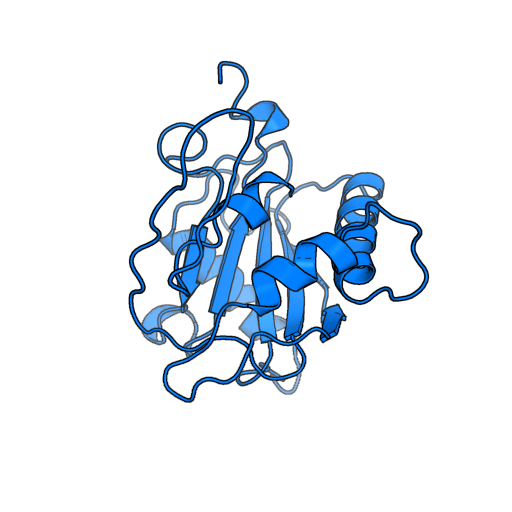-12.612 1.00 95.06 104 ASP A N 1
ATOM 856 C CA . ASP A 1 104 ? 5.810 -9.174 -13.002 1.00 95.06 104 ASP A CA 1
ATOM 857 C C . ASP A 1 104 ? 6.308 -8.066 -13.941 1.00 95.06 104 ASP A C 1
ATOM 859 O O . ASP A 1 104 ? 6.513 -8.261 -15.137 1.00 95.06 104 ASP A O 1
ATOM 863 N N . TYR A 1 105 ? 6.466 -6.864 -13.381 1.00 96.38 105 TYR A N 1
ATOM 864 C CA . TYR A 1 105 ? 7.011 -5.685 -14.062 1.00 96.38 105 TYR A CA 1
ATOM 865 C C . TYR A 1 105 ? 6.226 -5.240 -15.309 1.00 96.38 105 TYR A C 1
ATOM 867 O O . TYR A 1 105 ? 6.831 -4.808 -16.295 1.00 96.38 105 TYR A O 1
ATOM 875 N N . SER A 1 106 ? 4.890 -5.272 -15.279 1.00 95.88 106 SER A N 1
ATOM 876 C CA . SER A 1 106 ? 4.035 -4.944 -16.435 1.00 95.88 106 SER A CA 1
ATOM 877 C C . SER A 1 106 ? 4.269 -3.549 -17.030 1.00 95.88 106 SER A C 1
ATOM 879 O O . SER A 1 106 ? 3.968 -3.312 -18.197 1.00 95.88 106 SER A O 1
ATOM 881 N N . HIS A 1 107 ? 4.828 -2.628 -16.243 1.00 96.44 107 HIS A N 1
ATOM 882 C CA . HIS A 1 107 ? 5.191 -1.260 -16.619 1.00 96.44 107 HIS A CA 1
ATOM 883 C C . HIS A 1 107 ? 6.683 -0.959 -16.370 1.00 96.44 107 HIS A C 1
ATOM 885 O O . HIS A 1 107 ? 7.079 0.192 -16.182 1.00 96.44 107 HIS A O 1
ATOM 891 N N . GLY A 1 108 ? 7.532 -1.991 -16.361 1.00 97.12 108 GLY A N 1
ATOM 892 C CA . GLY A 1 108 ? 8.973 -1.868 -16.147 1.00 97.12 108 GLY A CA 1
ATOM 893 C C . GLY A 1 108 ? 9.368 -1.633 -14.687 1.00 97.12 108 GLY A C 1
ATOM 894 O O . GLY A 1 108 ? 8.560 -1.787 -13.770 1.00 97.12 108 GLY A O 1
ATOM 895 N N . LYS A 1 109 ? 10.646 -1.285 -14.471 1.00 95.88 109 LYS A N 1
ATOM 896 C CA . LYS A 1 109 ? 11.266 -1.168 -13.135 1.00 95.88 109 LYS A CA 1
ATOM 897 C C . LYS A 1 109 ? 11.229 0.229 -12.513 1.00 95.88 109 LYS A C 1
ATOM 899 O O . LYS A 1 109 ? 11.699 0.399 -11.393 1.00 95.88 109 LYS A O 1
ATOM 904 N N . LEU A 1 110 ? 10.688 1.224 -13.212 1.00 95.31 110 LEU A N 1
ATOM 905 C CA . LEU A 1 110 ? 10.556 2.591 -12.715 1.00 95.31 110 LEU A CA 1
ATOM 906 C C . LEU A 1 110 ? 9.113 3.050 -12.886 1.00 95.31 110 LEU A C 1
ATOM 908 O O . LEU A 1 110 ? 8.636 3.185 -14.009 1.00 95.31 110 LEU A O 1
ATOM 912 N N . LEU A 1 111 ? 8.436 3.307 -11.770 1.00 95.44 111 LEU A N 1
ATOM 913 C CA . LEU A 1 111 ? 7.049 3.749 -11.773 1.00 95.44 111 LEU A CA 1
ATOM 914 C C . LEU A 1 111 ? 6.934 5.245 -11.466 1.00 95.44 111 LEU A C 1
ATOM 916 O O . LEU A 1 111 ? 7.604 5.792 -10.594 1.00 95.44 111 LEU A O 1
ATOM 920 N N . THR A 1 112 ? 6.021 5.901 -12.166 1.00 94.62 112 THR A N 1
ATOM 921 C CA . THR A 1 112 ? 5.479 7.224 -11.853 1.00 94.62 112 THR A CA 1
ATOM 922 C C . THR A 1 112 ? 4.084 7.089 -11.238 1.00 94.62 112 THR A C 1
ATOM 924 O O . THR A 1 112 ? 3.432 6.041 -11.331 1.00 94.62 112 THR A O 1
ATOM 927 N N . ARG A 1 113 ? 3.559 8.182 -10.672 1.00 90.25 113 ARG A N 1
ATOM 928 C CA . ARG A 1 113 ? 2.177 8.242 -10.155 1.00 90.25 113 ARG A CA 1
ATOM 929 C C . ARG A 1 113 ? 1.120 7.816 -11.184 1.00 90.25 113 ARG A C 1
ATOM 931 O O . ARG A 1 113 ? 0.121 7.211 -10.801 1.00 90.25 113 ARG A O 1
ATOM 938 N N . LEU A 1 114 ? 1.332 8.114 -12.468 1.00 93.38 114 LEU A N 1
ATOM 939 C CA . LEU A 1 114 ? 0.410 7.735 -13.544 1.00 93.38 114 LEU A CA 1
ATOM 940 C C . LEU A 1 114 ? 0.513 6.245 -13.885 1.00 93.38 114 LEU A C 1
ATOM 942 O O . LEU A 1 114 ? -0.511 5.572 -14.017 1.00 93.38 114 LEU A O 1
ATOM 946 N N . THR A 1 115 ? 1.730 5.698 -13.965 1.00 96.25 115 THR A N 1
ATOM 947 C CA . THR A 1 115 ? 1.906 4.261 -14.232 1.00 96.25 115 THR A CA 1
ATOM 948 C C . THR A 1 115 ? 1.382 3.401 -13.084 1.00 96.25 115 THR A C 1
ATOM 950 O O . THR A 1 115 ? 0.817 2.348 -13.346 1.00 96.25 115 THR A O 1
ATOM 953 N N . VAL A 1 116 ? 1.438 3.877 -11.830 1.00 96.00 116 VAL A N 1
ATOM 954 C CA . VAL A 1 116 ? 0.796 3.193 -10.691 1.00 96.00 116 VAL A CA 1
ATOM 955 C C . VAL A 1 116 ? -0.706 2.989 -10.926 1.00 96.00 116 VAL A C 1
ATOM 957 O O . VAL A 1 116 ? -1.222 1.900 -10.688 1.00 96.00 116 VAL A O 1
ATOM 960 N N . GLN A 1 117 ? -1.418 3.997 -11.439 1.00 95.56 117 GLN A N 1
ATOM 961 C CA . GLN A 1 117 ? -2.846 3.847 -11.746 1.00 95.56 117 GLN A CA 1
ATOM 962 C C . GLN A 1 117 ? -3.089 2.866 -12.900 1.00 95.56 117 GLN A C 1
ATOM 964 O O . GLN A 1 117 ? -4.093 2.158 -12.901 1.00 95.56 117 GLN A O 1
ATOM 969 N N . SER A 1 118 ? -2.159 2.779 -13.853 1.00 95.62 118 SER A N 1
ATOM 970 C CA . SER A 1 118 ? -2.236 1.817 -14.962 1.00 95.62 118 SER A CA 1
ATOM 971 C C . SER A 1 118 ? -2.010 0.373 -14.489 1.00 95.62 118 SER A C 1
ATOM 973 O O . SER A 1 118 ? -2.717 -0.532 -14.922 1.00 95.62 118 SER A O 1
ATOM 975 N N . VAL A 1 119 ? -1.122 0.154 -13.513 1.00 96.00 119 VAL A N 1
ATOM 976 C CA . VAL A 1 119 ? -0.981 -1.143 -12.823 1.00 96.00 119 VAL A CA 1
ATOM 977 C C . VAL A 1 119 ? -2.283 -1.527 -12.113 1.00 96.00 119 VAL A C 1
ATOM 979 O O . VAL A 1 119 ? -2.767 -2.648 -12.263 1.00 96.00 119 VAL A O 1
ATOM 982 N N . ILE A 1 120 ? -2.900 -0.585 -11.390 1.00 94.31 120 ILE A N 1
ATOM 983 C CA . ILE A 1 120 ? -4.185 -0.823 -10.714 1.00 94.31 120 ILE A CA 1
ATOM 984 C C . ILE A 1 120 ? -5.281 -1.166 -11.732 1.00 94.31 120 ILE A C 1
ATOM 986 O O . ILE A 1 120 ? -6.047 -2.102 -11.515 1.00 94.31 120 ILE A O 1
ATOM 990 N N . LYS A 1 121 ? -5.328 -0.474 -12.877 1.00 92.94 121 LYS A N 1
ATOM 991 C CA . LYS A 1 121 ? -6.246 -0.804 -13.976 1.00 92.94 121 LYS A CA 1
ATOM 992 C C . LYS A 1 121 ? -6.107 -2.259 -14.413 1.00 92.94 121 LYS A C 1
ATOM 994 O O . LYS A 1 121 ? -7.126 -2.932 -14.563 1.00 92.94 121 LYS A O 1
ATOM 999 N N . ASN A 1 122 ? -4.882 -2.742 -14.614 1.00 90.56 122 ASN A N 1
ATOM 1000 C CA . ASN A 1 122 ? -4.644 -4.110 -15.073 1.00 90.56 122 ASN A CA 1
ATOM 1001 C C . ASN A 1 122 ? -5.204 -5.132 -14.083 1.00 90.56 122 ASN A C 1
ATOM 1003 O O . ASN A 1 122 ? -5.964 -6.009 -14.485 1.00 90.56 122 ASN A O 1
ATOM 1007 N N . VAL A 1 123 ? -4.914 -4.987 -12.788 1.00 86.81 123 VAL A N 1
ATOM 1008 C CA . VAL A 1 123 ? -5.417 -5.938 -11.783 1.00 86.81 123 VAL A CA 1
ATOM 1009 C C . VAL A 1 123 ? -6.930 -5.848 -11.600 1.00 86.81 123 VAL A C 1
ATOM 1011 O O . VAL A 1 123 ? -7.578 -6.867 -11.405 1.00 86.81 123 VAL A O 1
ATOM 1014 N N . VAL A 1 124 ? -7.514 -4.655 -11.725 1.00 85.56 124 VAL A N 1
ATOM 1015 C CA . VAL A 1 124 ? -8.969 -4.451 -11.660 1.00 85.56 124 VAL A CA 1
ATOM 1016 C C . VAL A 1 124 ? -9.671 -5.062 -12.877 1.00 85.56 124 VAL A C 1
ATOM 1018 O O . VAL A 1 124 ? -10.764 -5.602 -12.744 1.00 85.56 124 VAL A O 1
ATOM 1021 N N . SER A 1 125 ? -9.031 -5.024 -14.049 1.00 80.50 125 SER A N 1
ATOM 1022 C CA . SER A 1 125 ? -9.588 -5.554 -15.302 1.00 80.50 125 SER A CA 1
ATOM 1023 C C . SER A 1 125 ? -9.426 -7.072 -15.435 1.00 80.50 125 SER A C 1
ATOM 1025 O O . SER A 1 125 ? -10.274 -7.730 -16.028 1.00 80.50 125 SER A O 1
ATOM 1027 N N . VAL A 1 126 ? -8.334 -7.632 -14.905 1.00 69.56 126 VAL A N 1
ATOM 1028 C CA . VAL A 1 126 ? -8.014 -9.072 -14.966 1.00 69.56 126 VAL A CA 1
ATOM 1029 C C . VAL A 1 126 ? -8.579 -9.828 -13.760 1.00 69.56 126 VAL A C 1
ATOM 1031 O O . VAL A 1 126 ? -8.897 -11.011 -13.847 1.00 69.56 126 VAL A O 1
ATOM 1034 N N . GLY A 1 127 ? -8.699 -9.151 -12.619 1.00 58.00 127 GLY A N 1
ATOM 1035 C CA . GLY A 1 127 ? -8.859 -9.763 -11.307 1.00 58.00 127 GLY A CA 1
ATOM 1036 C C . GLY A 1 127 ? -10.240 -10.291 -10.967 1.00 58.00 127 GLY A C 1
ATOM 1037 O O . GLY A 1 127 ? -10.447 -10.662 -9.813 1.00 58.00 127 GLY A O 1
ATOM 1038 N N . SER A 1 128 ? -11.205 -10.290 -11.886 1.00 50.09 128 SER A N 1
ATOM 1039 C CA . SER A 1 128 ? -12.508 -10.870 -11.581 1.00 50.09 128 SER A CA 1
ATOM 1040 C C . SER A 1 128 ? -13.367 -11.094 -12.829 1.00 50.09 128 SER A C 1
ATOM 1042 O O . SER A 1 128 ? -13.571 -10.206 -13.651 1.00 50.09 128 SER A O 1
ATOM 1044 N N . ASN A 1 129 ? -13.879 -12.319 -12.958 1.00 44.09 129 ASN A N 1
ATOM 1045 C CA . ASN A 1 129 ? -14.947 -12.657 -13.887 1.00 44.09 129 ASN A CA 1
ATOM 1046 C C . ASN A 1 129 ? -16.131 -13.182 -13.050 1.00 44.09 129 ASN A C 1
ATOM 1048 O O . ASN A 1 129 ? -16.070 -14.329 -12.599 1.00 44.09 129 ASN A O 1
ATOM 1052 N N . PRO A 1 130 ? -17.164 -12.362 -12.770 1.00 48.97 130 PRO A N 1
ATOM 1053 C CA . PRO A 1 130 ? -17.334 -10.958 -13.168 1.00 48.97 130 PRO A CA 1
ATOM 1054 C C . PRO A 1 130 ? -16.545 -9.992 -12.266 1.00 48.97 130 PRO A C 1
ATOM 1056 O O . PRO A 1 130 ? -16.371 -10.330 -11.097 1.00 48.97 130 PRO A O 1
ATOM 1059 N N . PRO A 1 131 ? -16.136 -8.799 -12.753 1.00 52.59 131 PRO A N 1
ATOM 1060 C CA . PRO A 1 131 ? -15.326 -7.829 -12.016 1.00 52.59 131 PRO A CA 1
ATOM 1061 C C . PRO A 1 131 ? -15.956 -7.420 -10.676 1.00 52.59 131 PRO A C 1
ATOM 1063 O O . PRO A 1 131 ? -16.819 -6.546 -10.634 1.00 52.59 131 PRO A O 1
ATOM 1066 N N . SER A 1 132 ? -15.569 -8.036 -9.560 1.00 54.66 132 SER A N 1
ATOM 1067 C CA . SER A 1 132 ? -16.039 -7.647 -8.231 1.00 54.66 132 SER A CA 1
ATOM 1068 C C . SER A 1 132 ? -15.089 -6.593 -7.684 1.00 54.66 132 SER A C 1
ATOM 1070 O O . SER A 1 132 ? -14.278 -6.845 -6.792 1.00 54.66 132 SER A O 1
ATOM 1072 N N . VAL A 1 133 ? -15.146 -5.409 -8.281 1.00 61.38 133 VAL A N 1
ATOM 1073 C CA . VAL A 1 133 ? -14.488 -4.238 -7.720 1.00 61.38 133 VAL A CA 1
ATOM 1074 C C . VAL A 1 133 ? -15.275 -3.841 -6.480 1.00 61.38 133 VAL A C 1
ATOM 1076 O O . VAL A 1 133 ? -16.435 -3.432 -6.572 1.00 61.38 133 VAL A O 1
ATOM 1079 N N . ASP A 1 134 ? -14.675 -3.993 -5.301 1.00 66.06 134 ASP A N 1
ATOM 1080 C CA . ASP A 1 134 ? -15.307 -3.526 -4.073 1.00 66.06 134 ASP A CA 1
ATOM 1081 C C . ASP A 1 134 ? -15.172 -2.003 -3.976 1.00 66.06 134 ASP A C 1
ATOM 1083 O O . ASP A 1 134 ? -14.250 -1.454 -3.377 1.00 66.06 134 ASP A O 1
ATOM 1087 N N . HIS A 1 135 ? -16.124 -1.313 -4.598 1.00 64.81 135 HIS A N 1
ATOM 1088 C CA . HIS A 1 135 ? -16.183 0.145 -4.635 1.00 64.81 135 HIS A CA 1
ATOM 1089 C C . HIS A 1 135 ? -16.522 0.796 -3.287 1.00 64.81 135 HIS A C 1
ATOM 1091 O O . HIS A 1 135 ? -16.420 2.017 -3.173 1.00 64.81 135 HIS A O 1
ATOM 1097 N N . LYS A 1 136 ? -16.994 0.035 -2.290 1.00 68.00 136 LYS A N 1
ATOM 1098 C CA . LYS A 1 136 ? -17.465 0.606 -1.018 1.00 68.00 136 LYS A CA 1
ATOM 1099 C C . LYS A 1 136 ? -16.435 0.474 0.093 1.00 68.00 136 LYS A C 1
ATOM 1101 O O . LYS A 1 136 ? -16.294 1.399 0.888 1.00 68.00 136 LYS A O 1
ATOM 1106 N N . ASN A 1 137 ? -15.739 -0.653 0.131 1.00 80.38 137 ASN A N 1
ATOM 1107 C CA . ASN A 1 137 ? -14.917 -1.075 1.258 1.00 80.38 137 ASN A CA 1
ATOM 1108 C C . ASN A 1 137 ? -13.502 -1.514 0.839 1.00 80.38 137 ASN A C 1
ATOM 1110 O O . ASN A 1 137 ? -12.629 -1.661 1.698 1.00 80.38 137 ASN A O 1
ATOM 1114 N N . GLY A 1 138 ? -13.265 -1.708 -0.463 1.00 88.06 138 GLY A N 1
ATOM 1115 C CA . GLY A 1 138 ? -11.988 -2.148 -1.013 1.00 88.06 138 GLY A CA 1
ATOM 1116 C C . GLY A 1 138 ? -10.967 -1.021 -1.142 1.00 88.06 138 GLY A C 1
ATOM 1117 O O . GLY A 1 138 ? -11.268 0.042 -1.679 1.00 88.06 138 GLY A O 1
ATOM 1118 N N . VAL A 1 139 ? -9.735 -1.273 -0.701 1.00 91.88 139 VAL A N 1
ATOM 1119 C CA . VAL A 1 139 ? -8.560 -0.414 -0.910 1.00 91.88 139 VAL A CA 1
ATOM 1120 C C . VAL A 1 139 ? -7.475 -1.209 -1.618 1.00 91.88 139 VAL A C 1
ATOM 1122 O O . VAL A 1 139 ? -7.161 -2.328 -1.217 1.00 91.88 139 VAL A O 1
ATOM 1125 N N . TYR A 1 140 ? -6.856 -0.609 -2.633 1.00 94.12 140 TYR A N 1
ATOM 1126 C CA . TYR A 1 140 ? -5.763 -1.232 -3.379 1.00 94.12 140 TYR A CA 1
ATOM 1127 C C . TYR A 1 140 ? -4.409 -0.762 -2.848 1.00 94.12 140 TYR A C 1
ATOM 1129 O O . TYR A 1 140 ? -4.052 0.411 -2.954 1.00 94.12 140 TYR A O 1
ATOM 1137 N N . LEU A 1 141 ? -3.647 -1.691 -2.280 1.00 96.50 141 LEU A N 1
ATOM 1138 C CA . LEU A 1 141 ? -2.313 -1.465 -1.745 1.00 96.50 141 LEU A CA 1
ATOM 1139 C C . LEU A 1 141 ? -1.262 -2.007 -2.718 1.00 96.50 141 LEU A C 1
ATOM 1141 O O . LEU A 1 141 ? -1.036 -3.213 -2.790 1.00 96.50 141 LEU A O 1
ATOM 1145 N N . LEU A 1 142 ? -0.601 -1.111 -3.449 1.00 97.00 142 LEU A N 1
ATOM 1146 C CA . LEU A 1 142 ? 0.502 -1.450 -4.345 1.00 97.00 142 LEU A CA 1
ATOM 1147 C C . LEU A 1 142 ? 1.834 -1.430 -3.591 1.00 97.00 142 LEU A C 1
ATOM 1149 O O . LEU A 1 142 ? 2.262 -0.396 -3.077 1.00 97.00 142 LEU A O 1
ATOM 1153 N N . LEU A 1 143 ? 2.515 -2.569 -3.553 1.00 96.31 143 LEU A N 1
ATOM 1154 C CA . LEU A 1 143 ? 3.794 -2.729 -2.875 1.00 96.31 143 LEU A CA 1
ATOM 1155 C C . LEU A 1 143 ? 4.863 -3.083 -3.901 1.00 96.31 143 LEU A C 1
ATOM 1157 O O . LEU A 1 143 ? 4.776 -4.107 -4.582 1.00 96.31 143 LEU A O 1
ATOM 1161 N N . MET A 1 144 ? 5.884 -2.236 -3.996 1.00 94.38 144 MET A N 1
ATOM 1162 C CA . MET A 1 144 ? 6.997 -2.440 -4.917 1.00 94.38 144 MET A CA 1
ATOM 1163 C C . MET A 1 144 ? 8.123 -3.242 -4.258 1.00 94.38 144 MET A C 1
ATOM 1165 O O . MET A 1 144 ? 8.493 -2.983 -3.108 1.00 94.38 144 MET A O 1
ATOM 1169 N N . SER A 1 145 ? 8.663 -4.221 -4.986 1.00 95.06 145 SER A N 1
ATOM 1170 C CA . SER A 1 145 ? 9.812 -5.018 -4.554 1.00 95.06 145 SER A CA 1
ATOM 1171 C C . SER A 1 145 ? 11.076 -4.169 -4.388 1.00 95.06 145 SER A C 1
ATOM 1173 O O . SER A 1 145 ? 11.139 -2.997 -4.751 1.00 95.06 145 SER A O 1
ATOM 1175 N N . GLU A 1 146 ? 12.118 -4.764 -3.815 1.00 92.44 146 GLU A N 1
ATOM 1176 C CA . GLU A 1 146 ? 13.392 -4.082 -3.560 1.00 92.44 146 GLU A CA 1
ATOM 1177 C C . GLU A 1 146 ? 14.120 -3.611 -4.819 1.00 92.44 146 GLU A C 1
ATOM 1179 O O . GLU A 1 146 ? 14.889 -2.659 -4.771 1.00 92.44 146 GLU A O 1
ATOM 1184 N N . ASP A 1 147 ? 13.891 -4.236 -5.965 1.00 92.62 147 ASP A N 1
ATOM 1185 C CA . ASP A 1 147 ? 14.569 -3.891 -7.208 1.00 92.62 147 ASP A CA 1
ATOM 1186 C C . ASP A 1 147 ? 13.835 -2.826 -8.040 1.00 92.62 147 ASP A C 1
ATOM 1188 O O . ASP A 1 147 ? 14.243 -2.537 -9.165 1.00 92.62 147 ASP A O 1
ATOM 1192 N N . MET A 1 148 ? 12.799 -2.216 -7.465 1.00 93.44 148 MET A N 1
ATOM 1193 C CA . MET A 1 148 ? 11.966 -1.201 -8.096 1.00 93.44 148 MET A CA 1
ATOM 1194 C C . MET A 1 148 ? 12.392 0.226 -7.756 1.00 93.44 148 MET A C 1
ATOM 1196 O O . MET A 1 148 ? 12.808 0.533 -6.641 1.00 93.44 148 MET A O 1
ATOM 1200 N N . GLY A 1 149 ? 12.223 1.111 -8.736 1.00 92.06 149 GLY A N 1
ATOM 1201 C CA . GLY A 1 149 ? 12.280 2.557 -8.594 1.00 92.06 149 GLY A CA 1
ATOM 1202 C C . GLY A 1 149 ? 10.884 3.177 -8.605 1.00 92.06 149 GLY A C 1
ATOM 1203 O O . GLY A 1 149 ? 10.004 2.738 -9.349 1.00 92.06 149 GLY A O 1
ATOM 1204 N N . VAL A 1 150 ? 10.695 4.250 -7.838 1.00 90.69 150 VAL A N 1
ATOM 1205 C CA . VAL A 1 150 ? 9.504 5.102 -7.935 1.00 90.69 150 VAL A CA 1
ATOM 1206 C C . VAL A 1 150 ? 9.956 6.547 -7.969 1.00 90.69 150 VAL A C 1
ATOM 1208 O O . VAL A 1 150 ? 10.810 6.945 -7.177 1.00 90.69 150 VAL A O 1
ATOM 1211 N N . GLN A 1 151 ? 9.389 7.316 -8.890 1.00 89.88 151 GLN A N 1
ATOM 1212 C CA . GLN A 1 151 ? 9.678 8.737 -9.015 1.00 89.88 151 GLN A CA 1
ATOM 1213 C C . GLN A 1 151 ? 9.425 9.464 -7.682 1.00 89.88 151 GLN A C 1
ATOM 1215 O O . GLN A 1 151 ? 8.393 9.255 -7.042 1.00 89.88 151 GLN A O 1
ATOM 1220 N N . ASP A 1 152 ? 10.381 10.306 -7.282 1.00 86.75 152 ASP A N 1
ATOM 1221 C CA . ASP A 1 152 ? 10.369 11.151 -6.076 1.00 86.75 152 ASP A CA 1
ATOM 1222 C C . ASP A 1 152 ? 10.316 10.411 -4.721 1.00 86.75 152 ASP A C 1
ATOM 1224 O O . ASP A 1 152 ? 10.172 11.040 -3.664 1.00 86.75 152 ASP A O 1
ATOM 1228 N N . PHE A 1 153 ? 10.450 9.083 -4.716 1.00 86.56 153 PHE A N 1
ATOM 1229 C CA . PHE A 1 153 ? 10.479 8.292 -3.487 1.00 86.56 153 PHE A CA 1
ATOM 1230 C C . PHE A 1 153 ? 11.777 8.517 -2.694 1.00 86.56 153 PHE A C 1
ATOM 1232 O O . PHE A 1 153 ? 12.840 8.682 -3.286 1.00 86.56 153 PHE A O 1
ATOM 1239 N N . CYS A 1 154 ? 11.681 8.538 -1.361 1.00 82.69 154 CYS A N 1
ATOM 1240 C CA . CYS A 1 154 ? 12.743 8.859 -0.387 1.00 82.69 154 CYS A CA 1
ATOM 1241 C C . CYS A 1 154 ? 13.243 10.310 -0.376 1.00 82.69 154 CYS A C 1
ATOM 1243 O O . CYS A 1 154 ? 13.755 10.752 0.645 1.00 82.69 154 CYS A O 1
ATOM 1245 N N . TRP A 1 155 ? 13.053 11.068 -1.458 1.00 81.44 155 TRP A N 1
ATOM 1246 C CA . TRP A 1 155 ? 13.364 12.500 -1.488 1.00 81.44 155 TRP A CA 1
ATOM 1247 C C . TRP A 1 155 ? 12.163 13.364 -1.090 1.00 81.44 155 TRP A C 1
ATOM 1249 O O . TRP A 1 155 ? 12.274 14.235 -0.233 1.00 81.44 155 TRP A O 1
ATOM 1259 N N . ALA A 1 156 ? 11.002 13.130 -1.711 1.00 81.69 156 ALA A N 1
ATOM 1260 C CA . ALA A 1 156 ? 9.795 13.923 -1.468 1.00 81.69 156 ALA A CA 1
ATOM 1261 C C . ALA A 1 156 ? 8.708 13.143 -0.723 1.00 81.69 156 ALA A C 1
ATOM 1263 O O . ALA A 1 156 ? 7.903 13.738 -0.010 1.00 81.69 156 ALA A O 1
ATOM 1264 N N . VAL A 1 157 ? 8.637 11.821 -0.921 1.00 81.50 157 VAL A N 1
ATOM 1265 C CA . VAL A 1 157 ? 7.586 10.971 -0.347 1.00 81.50 157 VAL A CA 1
ATOM 1266 C C . VAL A 1 157 ? 8.113 9.589 0.045 1.00 81.50 157 VAL A C 1
ATOM 1268 O O . VAL A 1 157 ? 8.928 8.999 -0.655 1.00 81.50 157 VAL A O 1
ATOM 1271 N N . CYS A 1 158 ? 7.578 9.017 1.125 1.00 78.69 158 CYS A N 1
ATOM 1272 C CA . CYS A 1 158 ? 7.862 7.632 1.553 1.00 78.69 158 CYS A CA 1
ATOM 1273 C C . CYS A 1 158 ? 6.704 6.666 1.234 1.00 78.69 158 CYS A C 1
ATOM 1275 O O . CYS A 1 158 ? 6.626 5.556 1.762 1.00 78.69 158 CYS A O 1
ATOM 1277 N N . GLY A 1 159 ? 5.777 7.114 0.392 1.00 86.44 159 GLY A N 1
ATOM 1278 C CA . GLY A 1 159 ? 4.531 6.452 0.031 1.00 86.44 159 GLY A CA 1
ATOM 1279 C C . GLY A 1 159 ? 3.487 7.501 -0.342 1.00 86.44 159 GLY A C 1
ATOM 1280 O O . GLY A 1 159 ? 3.659 8.689 -0.064 1.00 86.44 159 GLY A O 1
ATOM 1281 N N . PHE A 1 160 ? 2.411 7.082 -0.991 1.00 87.44 160 PHE A N 1
ATOM 1282 C CA . PHE A 1 160 ? 1.363 7.993 -1.449 1.00 87.44 160 PHE A CA 1
ATOM 1283 C C . PHE A 1 160 ? 0.020 7.275 -1.467 1.00 87.44 160 PHE A C 1
ATOM 1285 O O . PHE A 1 160 ? -0.033 6.079 -1.744 1.00 87.44 160 PHE A O 1
ATOM 1292 N N . HIS A 1 161 ? -1.058 8.006 -1.213 1.00 88.25 161 HIS A N 1
ATOM 1293 C CA . HIS A 1 161 ? -2.423 7.508 -1.316 1.00 88.25 161 HIS A CA 1
ATOM 1294 C C . HIS A 1 161 ? -3.278 8.510 -2.086 1.00 88.25 161 HIS A C 1
ATOM 1296 O O . HIS A 1 161 ? -3.066 9.718 -1.986 1.00 88.25 161 HIS A O 1
ATOM 1302 N N . TYR A 1 162 ? -4.222 8.013 -2.880 1.00 89.00 162 TYR A N 1
ATOM 1303 C CA . TYR A 1 162 ? -5.161 8.843 -3.627 1.00 89.00 162 TYR A CA 1
ATOM 1304 C C . TYR A 1 162 ? -6.344 8.005 -4.120 1.00 89.00 162 TYR A C 1
ATOM 1306 O O . TYR A 1 162 ? -6.492 6.837 -3.761 1.00 89.00 162 TYR A O 1
ATOM 1314 N N . PHE A 1 163 ? -7.184 8.600 -4.960 1.00 89.56 163 PHE A N 1
ATOM 1315 C CA . PHE A 1 163 ? -8.204 7.880 -5.705 1.00 89.56 163 PHE A CA 1
ATOM 1316 C C . PHE A 1 163 ? -7.781 7.719 -7.162 1.00 89.56 163 PHE A C 1
ATOM 1318 O O . PHE A 1 163 ? -7.197 8.629 -7.750 1.00 89.56 163 PHE A O 1
ATOM 1325 N N . THR A 1 164 ? -8.064 6.569 -7.764 1.00 91.31 164 THR A N 1
ATOM 1326 C CA . THR A 1 164 ? -7.827 6.381 -9.196 1.00 91.31 164 THR A CA 1
ATOM 1327 C C . THR A 1 164 ? -8.702 7.323 -10.015 1.00 91.31 164 THR A C 1
ATOM 1329 O O . THR A 1 164 ? -9.832 7.635 -9.636 1.00 91.31 164 THR A O 1
ATOM 1332 N N . PHE A 1 165 ? -8.204 7.752 -11.172 1.00 92.06 165 PHE A N 1
ATOM 1333 C CA . PHE A 1 165 ? -9.007 8.516 -12.115 1.00 92.06 165 PHE A CA 1
ATOM 1334 C C . PHE A 1 165 ? -9.917 7.581 -12.926 1.00 92.06 165 PHE A C 1
ATOM 1336 O O . PHE A 1 165 ? -9.409 6.638 -13.547 1.00 92.06 165 PHE A O 1
ATOM 1343 N N . PRO A 1 166 ? -11.234 7.864 -13.017 1.00 90.31 166 PRO A N 1
ATOM 1344 C CA . PRO A 1 166 ? -12.145 7.108 -13.876 1.00 90.31 166 PRO A CA 1
ATOM 1345 C C . PRO A 1 166 ? -11.699 7.040 -15.339 1.00 90.31 166 PRO A C 1
ATOM 1347 O O . PRO A 1 166 ? -11.911 6.027 -15.992 1.00 90.31 166 PRO A O 1
ATOM 1350 N N . SER A 1 167 ? -11.022 8.075 -15.845 1.00 92.44 167 SER A N 1
ATOM 1351 C CA . SER A 1 167 ? -10.474 8.095 -17.208 1.00 92.44 167 SER A CA 1
ATOM 1352 C C . SER A 1 167 ? -9.350 7.078 -17.445 1.00 92.44 167 SER A C 1
ATOM 1354 O O . SER A 1 167 ? -9.092 6.719 -18.590 1.00 92.44 167 SER A O 1
ATOM 1356 N N . ILE A 1 168 ? -8.687 6.600 -16.387 1.00 91.81 168 ILE A N 1
ATOM 1357 C CA . ILE A 1 168 ? -7.613 5.603 -16.473 1.00 91.81 168 ILE A CA 1
ATOM 1358 C C . ILE A 1 168 ? -8.162 4.217 -16.134 1.00 91.81 168 ILE A C 1
ATOM 1360 O O . ILE A 1 168 ? -8.048 3.294 -16.942 1.00 91.81 168 ILE A O 1
ATOM 1364 N N . VAL A 1 169 ? -8.768 4.083 -14.951 1.00 90.25 169 VAL A N 1
ATOM 1365 C CA . VAL A 1 169 ? -9.143 2.794 -14.339 1.00 90.25 169 VAL A CA 1
ATOM 1366 C C . VAL A 1 169 ? -10.599 2.403 -14.629 1.00 90.25 169 VAL A C 1
ATOM 1368 O O . VAL A 1 169 ? -10.995 1.271 -14.381 1.00 90.25 169 VAL A O 1
ATOM 1371 N N . GLY A 1 170 ? -11.417 3.313 -15.164 1.00 88.31 170 GLY A N 1
ATOM 1372 C CA . GLY A 1 170 ? -12.855 3.100 -15.376 1.00 88.31 170 GLY A CA 1
ATOM 1373 C C . GLY A 1 170 ? -13.704 3.327 -14.122 1.00 88.31 170 GLY A C 1
ATOM 1374 O O . GLY A 1 170 ? -14.928 3.320 -14.195 1.00 88.31 170 GLY A O 1
ATOM 1375 N N . SER A 1 171 ? -13.075 3.560 -12.968 1.00 87.19 171 SER A N 1
ATOM 1376 C CA . SER A 1 171 ? -13.747 3.868 -11.706 1.00 87.19 171 SER A CA 1
ATOM 1377 C C . SER A 1 171 ? -12.836 4.640 -10.746 1.00 87.19 171 SER A C 1
ATOM 1379 O O . SER A 1 171 ? -11.615 4.691 -10.926 1.00 87.19 171 SER A O 1
ATOM 1381 N N . THR A 1 172 ? -13.450 5.257 -9.736 1.00 88.12 172 THR A N 1
ATOM 1382 C CA . THR A 1 172 ? -12.761 5.932 -8.629 1.00 88.12 172 THR A CA 1
ATOM 1383 C C . THR A 1 172 ? -12.573 4.940 -7.486 1.00 88.12 172 THR A C 1
ATOM 1385 O O . THR A 1 172 ? -13.543 4.585 -6.819 1.00 88.12 172 THR A O 1
ATOM 1388 N N . LEU A 1 173 ? -11.340 4.494 -7.258 1.00 88.88 173 LEU A N 1
ATOM 1389 C CA . LEU A 1 173 ? -10.983 3.509 -6.237 1.00 88.88 173 LEU A CA 1
ATOM 1390 C C . LEU A 1 173 ? -9.934 4.095 -5.296 1.00 88.88 173 LEU A C 1
ATOM 1392 O O . LEU A 1 173 ? -8.961 4.677 -5.786 1.00 88.88 173 LEU A O 1
ATOM 1396 N N . PRO A 1 174 ? -10.089 3.954 -3.969 1.00 90.50 174 PRO A N 1
ATOM 1397 C CA . PRO A 1 174 ? -9.039 4.343 -3.046 1.00 90.50 174 PRO A CA 1
ATOM 1398 C C . PRO A 1 174 ? -7.849 3.401 -3.224 1.00 90.50 174 PRO A C 1
ATOM 1400 O O . PRO A 1 174 ? -7.977 2.173 -3.230 1.00 90.50 174 PRO A O 1
ATOM 1403 N N . TYR A 1 175 ? -6.669 3.986 -3.363 1.00 92.62 175 TYR A N 1
ATOM 1404 C CA . TYR A 1 175 ? -5.438 3.233 -3.476 1.00 92.62 175 TYR A CA 1
ATOM 1405 C C . TYR A 1 175 ? -4.308 3.926 -2.743 1.00 92.62 175 TYR A C 1
ATOM 1407 O O . TYR A 1 175 ? -4.332 5.128 -2.467 1.00 92.62 175 TYR A O 1
ATOM 1415 N N . ALA A 1 176 ? -3.275 3.149 -2.478 1.00 94.31 176 ALA A N 1
ATOM 1416 C CA . ALA A 1 176 ? -2.037 3.660 -1.956 1.00 94.31 176 ALA A CA 1
ATOM 1417 C C . ALA A 1 176 ? -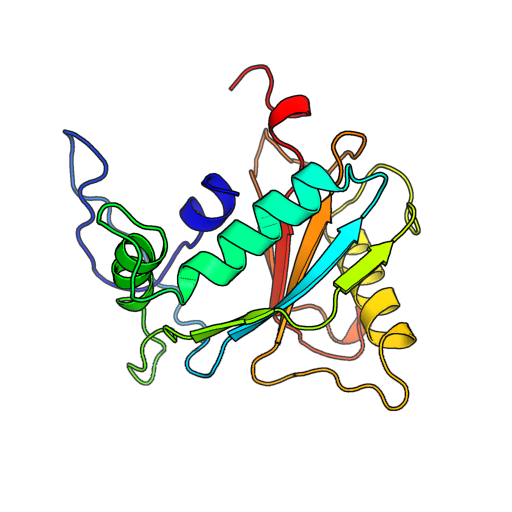0.866 2.798 -2.420 1.00 94.31 176 ALA A C 1
ATOM 1419 O O . ALA A 1 176 ? -1.034 1.621 -2.737 1.00 94.31 176 ALA A O 1
ATOM 1420 N N . TRP A 1 177 ? 0.320 3.396 -2.491 1.00 94.06 177 TRP A N 1
ATOM 1421 C CA . TRP A 1 177 ? 1.537 2.702 -2.881 1.00 94.06 177 TRP A CA 1
ATOM 1422 C C . TRP A 1 177 ? 2.696 2.978 -1.932 1.00 94.06 177 TRP A C 1
ATOM 1424 O O . TRP A 1 177 ? 2.792 4.053 -1.329 1.00 94.06 177 TRP A O 1
ATOM 1434 N N . VAL A 1 178 ? 3.583 1.988 -1.824 1.00 92.94 178 VAL A N 1
ATOM 1435 C CA . VAL A 1 178 ? 4.802 2.042 -1.007 1.00 92.94 178 VAL A CA 1
ATOM 1436 C C . VAL A 1 178 ? 5.978 1.512 -1.811 1.00 92.94 178 VAL A C 1
ATOM 1438 O O . VAL A 1 178 ? 5.945 0.371 -2.275 1.00 92.94 178 VAL A O 1
ATOM 1441 N N . GLY A 1 179 ? 7.011 2.346 -1.948 1.00 90.69 179 GLY A N 1
ATOM 1442 C CA . GLY A 1 179 ? 8.315 1.938 -2.469 1.00 90.69 179 GLY A CA 1
ATOM 1443 C C . GLY A 1 179 ? 9.145 1.185 -1.425 1.00 90.69 179 GLY A C 1
ATOM 1444 O O . GLY A 1 179 ? 8.743 1.039 -0.265 1.00 90.69 179 GLY A O 1
ATOM 1445 N N . ASN A 1 180 ? 10.336 0.730 -1.811 1.00 89.44 180 ASN A N 1
ATOM 1446 C CA . ASN A 1 180 ? 11.230 0.019 -0.903 1.00 89.44 180 ASN A CA 1
ATOM 1447 C C . ASN A 1 180 ? 12.255 0.977 -0.278 1.00 89.44 180 ASN A C 1
ATOM 1449 O O . ASN A 1 180 ? 13.269 1.318 -0.887 1.00 89.44 180 ASN A O 1
ATOM 1453 N N . SER A 1 181 ? 12.011 1.393 0.967 1.00 87.00 181 SER A N 1
ATOM 1454 C CA . SER A 1 181 ? 12.913 2.312 1.673 1.00 87.00 181 SER A CA 1
ATOM 1455 C C . SER A 1 181 ? 14.275 1.693 1.993 1.00 87.00 181 SER A C 1
ATOM 1457 O O . SER A 1 181 ? 15.267 2.404 1.991 1.00 87.00 181 SER A O 1
ATOM 1459 N N . GLY A 1 182 ? 14.356 0.378 2.219 1.00 83.00 182 GLY A N 1
ATOM 1460 C CA . GLY A 1 182 ? 15.617 -0.287 2.567 1.00 83.00 182 GLY A CA 1
ATOM 1461 C C . GLY A 1 182 ? 16.705 -0.129 1.502 1.00 83.00 182 GLY A C 1
ATOM 1462 O O . GLY A 1 182 ? 17.882 -0.090 1.841 1.00 83.00 182 GLY A O 1
ATOM 1463 N N . LYS A 1 183 ? 16.317 0.009 0.228 1.00 80.88 183 LYS A N 1
ATOM 1464 C CA . LYS A 1 183 ? 17.253 0.263 -0.875 1.00 80.88 183 LYS A CA 1
ATOM 1465 C C . LYS A 1 183 ? 17.293 1.725 -1.313 1.00 80.88 183 LYS A C 1
ATOM 1467 O O . LYS A 1 183 ? 18.353 2.225 -1.666 1.00 80.88 183 LYS A O 1
ATOM 1472 N N . GLN A 1 184 ? 16.144 2.393 -1.362 1.00 80.38 184 GLN A N 1
ATOM 1473 C CA . GLN A 1 184 ? 16.043 3.711 -1.996 1.00 80.38 184 GLN A CA 1
ATOM 1474 C C . GLN A 1 184 ? 16.295 4.877 -1.022 1.00 80.38 184 GLN A C 1
ATOM 1476 O O . GLN A 1 184 ? 16.449 6.005 -1.477 1.00 80.38 184 GLN A O 1
ATOM 1481 N N . CYS A 1 185 ? 16.333 4.617 0.292 1.00 83.38 185 CYS A N 1
ATOM 1482 C CA . CYS A 1 185 ? 16.481 5.615 1.358 1.00 83.38 185 CYS A CA 1
ATOM 1483 C C . CYS A 1 185 ? 17.777 5.380 2.175 1.00 83.38 185 CYS A C 1
ATOM 1485 O O . CYS A 1 185 ? 17.738 5.425 3.398 1.00 83.38 185 CYS A O 1
ATOM 1487 N N . ALA A 1 186 ? 18.908 5.051 1.541 1.00 69.44 186 ALA A N 1
ATOM 1488 C CA . ALA A 1 186 ? 20.129 4.653 2.262 1.00 69.44 186 ALA A CA 1
ATOM 1489 C C . ALA A 1 186 ? 20.792 5.783 3.087 1.00 69.44 186 ALA A C 1
ATOM 1491 O O . ALA A 1 186 ? 21.562 5.483 3.997 1.00 69.44 186 ALA A O 1
ATOM 1492 N N . ASP A 1 187 ? 20.462 7.046 2.791 1.00 59.84 187 ASP A N 1
ATOM 1493 C CA . ASP A 1 187 ? 21.102 8.243 3.359 1.00 59.84 187 ASP A CA 1
ATOM 1494 C C . ASP A 1 187 ? 20.157 9.122 4.214 1.00 59.84 187 ASP A C 1
ATOM 1496 O O . ASP A 1 187 ? 20.499 10.267 4.521 1.00 59.84 187 ASP A O 1
ATOM 1500 N N . VAL A 1 188 ? 18.963 8.628 4.576 1.00 52.78 188 VAL A N 1
ATOM 1501 C CA . VAL A 1 188 ? 18.004 9.319 5.474 1.00 52.78 188 VAL A CA 1
ATOM 1502 C C . VAL A 1 188 ? 17.836 8.619 6.814 1.00 52.78 188 VAL A C 1
ATOM 1504 O O . VAL A 1 188 ? 17.889 7.370 6.853 1.00 52.78 188 VAL A O 1
#

Sequence (188 aa):
VWTFFQNFDHCGRFFKKIGPSDLVYVKCHMGPVLTGDIIVHVIWYGNWNPNNKRIIKDFLLSISETRSPSPSVSEWWKTVRMYTDQTRKNISKNVVLGSEFIDDYSHGKLLTRLTVQSVIKNVVSVGSNPPSVDHKNGVYLLLMSEDMGVQDFCWAVCGFHYFTFPSIVGSTLPYAWVGNSGKQCADV

Radius of gyration: 16.84 Å; chains: 1; bounding box: 42×35×42 Å

Foldseek 3Di:
DVVVVVPPAAFDQDQDDPPPDGGDGGHHPQDAAQLDAAEEEEEEEADDDPVVVVVVQVLQQQLLDDPDDPPGNVVVVVVQQCGAHPVRRGHDSHYDYDHYHYHHQPPHQEDEPLVVLLSVLVCQVPVDDVRPDPQRRYEYEYEYDLSHHYPCDLPNDQKDWDWRDCVRNVDTHTYIYGYDCVRPNPPD

pLDDT: mean 80.14, std 20.28, range [25.0, 97.31]

InterPro domains:
  IPR006766 Protein EXORDIUM-like [PF04674] (27-187)
  IPR006766 Protein EXORDIUM-like [PTHR31279] (25-187)

Organism: Taxus chinensis (NCBI:txid29808)